Protein 1R3D (pdb70)

Radius of gyration: 17.25 Å; Cα contacts (8 Å, |Δi|>4): 491; chains: 1; bounding box: 42×42×46 Å

Foldseek 3Di:
DAFDKDKDQDQFALFAAEEEEAEDQLDFLVLLPLLCVQLNVFRHMYMTGGFALDDPVGLVSLCSLVNVPVRDQQSGEYEYEYAALGLQSVLCLLVVVNVSHNYAAYEYFNYDLADDDLVVLVVQLVVLLVLLVCLVDPQQLVSLLVVCVDQLNVLDDPVRSVVSSVVSSSGRSNSSSVSNVSGSSPDDRRLVSVVPDPHQYEYEAEQSAVVVVVVRVPSPHHYDYHYSHGRCCCNRPSNVVSVVVSVCVVSHD

Sequence (253 aa):
SLLSNQLHFAKPTARTPLVVLVHGLLGSGADWQPVLSHLARTQCAALTLDLPGHGTNPAEAVEIEQTVQAHVTSEVPVILVGYSLGGRLIHGLAQGAFSRLNLRGAIIEGGHFGLQENEEKAARWQHDQQWAQRFSQQPIEHVLSDWYQQAVFSSLNHEQRQTLIAQRSANLGSSVAHLLATSLAKQPYLLPALQALKLPIHYVCGEQDSKFQQLAESSGLSYSQVAQAGHNVHHEQPQAFAKIVQAIHSIID

Secondary structure (DSSP, 8-state):
----EEEESS--BTTB-EEEEE--TT--GGGGHHHHHHHTTSS-EEEEE--TT-SS---TTT--HHHHHTT--TTSEEEEEEETHHHHH--HHHHTTTTTSEEEEEEEES------SHHHHHHHHHHHHHHHHHHHHS-HHHHHHHHTTSGGGTT--HHHHHHHHHHHTTS-HHHHH---TT-GGGPPP-HHHHHT-SS-EEEEEETT-HHHHHHHHHH-SEEEEETT--S-HHHH-HHHHHHHHH--TTT--

CATH classification: 3.40.50.1820

Nearest PDB structures (foldseek):
  1r3d-assembly1_A  TM=1.004E+00  e=1.475E-51  Vibrio cholerae
  4mys-assembly1_A  TM=9.159E-01  e=4.206E-23  Escherichia coli K-12
  4myd-assembly3_C  TM=8.980E-01  e=7.991E-23  Escherichia coli K-12
  4geg-assembly1_B  TM=8.992E-01  e=3.436E-22  Escherichia coli K-12
  4gec-assembly2_B  TM=8.760E-01  e=3.861E-22  Escherichia coli K-12

Structure (mmCIF, N/CA/C/O backbone):
data_1R3D
#
_entry.id   1R3D
#
_cell.length_a   99.470
_cell.length_b   99.470
_cell.length_c   53.492
_cell.angle_alpha   90.00
_cell.angle_beta   90.00
_cell.angle_gamma   90.00
#
_symmetry.space_group_name_H-M   'P 42 21 2'
#
loop_
_entity.id
_entity.type
_entity.pdbx_description
1 polymer 'conserved hypothetical protein VC1974'
2 water water
#
loop_
_atom_site.group_PDB
_atom_site.id
_atom_site.type_symbol
_atom_site.label_atom_id
_atom_site.label_alt_id
_atom_site.label_comp_id
_atom_site.label_asym_id
_atom_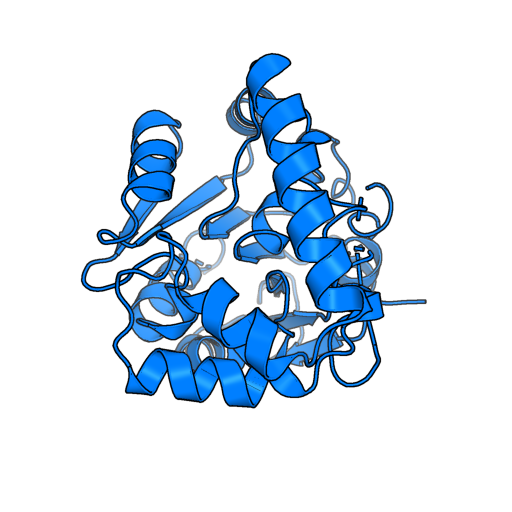site.label_entity_id
_atom_site.label_seq_id
_atom_site.pdbx_PDB_ins_code
_atom_site.Cartn_x
_atom_site.Cartn_y
_atom_site.Cartn_z
_atom_site.occupancy
_atom_site.B_iso_or_equiv
_atom_site.auth_seq_id
_atom_site.auth_comp_id
_atom_site.auth_asym_id
_atom_site.auth_atom_id
_atom_site.pdbx_PDB_model_num
ATOM 1 N N . SER A 1 1 ? -31.903 20.397 16.158 1.00 38.87 0 SER A N 1
ATOM 2 C CA . SER A 1 1 ? -30.466 20.058 16.145 1.00 38.23 0 SER A CA 1
ATOM 3 C C . SER A 1 1 ? -29.609 21.299 16.343 1.00 35.87 0 SER A C 1
ATOM 4 O O . SER A 1 1 ? -29.694 22.273 15.594 1.00 37.06 0 SER A O 1
ATOM 7 N N . LEU A 1 2 ? -28.786 21.267 17.369 1.00 32.92 1 LEU A N 1
ATOM 8 C CA . LEU A 1 2 ? -27.880 22.362 17.592 1.00 30.47 1 LEU A CA 1
ATOM 9 C C . LEU A 1 2 ? -26.499 21.765 17.454 1.00 29.47 1 LEU A C 1
ATOM 10 O O . LEU A 1 2 ? -26.336 20.554 17.595 1.00 29.86 1 LEU A O 1
ATOM 15 N N . LEU A 1 3 ? -25.501 22.605 17.228 1.00 28.01 2 LEU A N 1
ATOM 16 C CA . LEU A 1 3 ? -24.125 22.190 17.457 1.00 27.01 2 LEU A CA 1
ATOM 17 C C . LEU A 1 3 ? -23.892 21.930 18.937 1.00 27.15 2 LEU A C 1
ATOM 18 O O . LEU A 1 3 ? -24.571 22.517 19.780 1.00 27.60 2 LEU A O 1
ATOM 23 N N . SER A 1 4 ? -22.943 21.053 19.248 1.00 25.94 3 SER A N 1
ATOM 24 C CA . SER A 1 4 ? -22.496 20.828 20.621 1.00 26.11 3 SER A CA 1
ATOM 25 C C . SER A 1 4 ? -22.036 22.177 21.142 1.00 25.53 3 SER A C 1
ATOM 26 O O . SER A 1 4 ? -21.458 22.982 20.387 1.00 23.20 3 SER A O 1
ATOM 29 N N . ASN A 1 5 ? -22.338 22.451 22.402 1.00 23.39 4 ASN A N 1
ATOM 30 C CA . ASN A 1 5 ? -22.244 23.819 22.907 1.00 22.89 4 ASN A CA 1
ATOM 31 C C . ASN A 1 5 ? -22.152 23.790 24.421 1.00 23.33 4 ASN A C 1
ATOM 32 O O . ASN A 1 5 ? -22.556 22.796 25.065 1.00 23.36 4 ASN A O 1
ATOM 37 N N . GLN A 1 6 ? -21.626 24.876 24.987 1.00 21.28 5 GLN A N 1
ATOM 38 C CA . GLN A 1 6 ? -21.559 25.031 26.401 1.00 21.06 5 GLN A CA 1
ATOM 39 C C . GLN A 1 6 ? -21.603 26.536 26.694 1.00 20.60 5 GLN A C 1
ATOM 40 O O . GLN A 1 6 ? -20.916 27.315 26.014 1.00 19.06 5 GLN A O 1
ATOM 46 N N . LEU A 1 7 ? -22.460 26.913 27.638 1.00 19.74 6 LEU A N 1
ATOM 47 C CA . LEU A 1 7 ? -22.610 28.272 28.113 1.00 19.97 6 LEU A CA 1
ATOM 48 C C . LEU A 1 7 ? -21.737 28.461 29.351 1.00 20.77 6 LEU A C 1
ATOM 49 O O . LEU A 1 7 ? -21.693 27.583 30.241 1.00 21.83 6 LEU A O 1
ATOM 54 N N . HIS A 1 8 ? -20.997 29.573 29.388 1.00 19.05 7 HIS A N 1
ATOM 55 C CA . HIS A 1 8 ? -20.076 29.878 30.478 1.00 20.04 7 HIS A CA 1
ATOM 56 C C . HIS A 1 8 ? -20.408 31.178 31.190 1.00 19.77 7 HIS A C 1
ATOM 57 O O . HIS A 1 8 ? -20.952 32.122 30.596 1.00 19.20 7 HIS A O 1
ATOM 64 N N . PHE A 1 9 ? -20.073 31.197 32.480 1.00 20.71 8 PHE A N 1
ATOM 65 C CA . PHE A 1 9 ? -20.098 32.381 33.349 1.00 20.65 8 PHE A CA 1
ATOM 66 C C . PHE A 1 9 ? -21.438 32.817 33.918 1.00 21.92 8 PHE A C 1
ATOM 67 O O . PHE A 1 9 ? -21.550 32.971 35.133 1.00 21.89 8 PHE A O 1
ATOM 75 N N . ALA A 1 10 ? -22.387 33.120 33.049 1.00 21.47 9 ALA A N 1
ATOM 76 C CA . ALA A 1 10 ? -23.598 33.880 33.414 1.00 21.31 9 ALA A CA 1
ATOM 77 C C . ALA A 1 10 ? -24.691 33.748 32.392 1.00 20.30 9 ALA A C 1
ATOM 78 O O . ALA A 1 10 ? -24.467 33.380 31.233 1.00 19.83 9 ALA A O 1
ATOM 80 N N . LYS A 1 11 ? -25.889 34.095 32.837 1.00 20.80 10 LYS A N 1
ATOM 81 C CA . LYS A 1 11 ? -27.035 34.272 31.966 1.00 20.91 10 LYS A CA 1
ATOM 82 C C . LYS A 1 11 ? -26.812 35.432 31.003 1.00 21.23 10 LYS A C 1
ATOM 83 O O . LYS A 1 11 ? -26.549 36.558 31.439 1.00 21.12 10 LYS A O 1
ATOM 89 N N . PRO A 1 12 ? -26.958 35.179 29.690 1.00 20.70 11 PRO A N 1
ATOM 90 C CA . PRO A 1 12 ? -26.932 36.322 28.765 1.00 21.22 11 PRO A CA 1
ATOM 91 C C . PRO A 1 12 ? -28.152 37.188 28.924 1.00 20.93 11 PRO A C 1
ATOM 92 O O . PRO A 1 12 ? -29.265 36.667 28.979 1.00 21.48 11 PRO A O 1
ATOM 96 N N . THR A 1 13 ? -27.949 38.499 28.971 1.00 19.47 12 THR A N 1
ATOM 97 C CA . THR A 1 13 ? -29.036 39.439 29.072 1.00 20.34 12 THR A CA 1
ATOM 98 C C . THR A 1 13 ? -28.696 40.738 28.346 1.00 20.19 12 THR A C 1
ATOM 99 O O . THR A 1 13 ? -27.585 40.929 27.840 1.00 20.08 12 THR A O 1
ATOM 103 N N . ALA A 1 14 ? -29.628 41.680 28.346 1.00 21.13 13 ALA A N 1
ATOM 104 C CA . ALA A 1 14 ? -29.333 43.023 27.816 1.00 21.77 13 ALA A CA 1
ATOM 105 C C . ALA A 1 14 ? -28.117 43.667 28.516 1.00 21.82 13 ALA A C 1
ATOM 106 O O . ALA A 1 14 ? -27.421 44.478 27.925 1.00 22.39 13 ALA A O 1
ATOM 108 N N . ARG A 1 15 ? -27.867 43.306 29.774 1.00 21.68 14 ARG A N 1
ATOM 109 C CA . ARG A 1 15 ? -26.763 43.875 30.580 1.00 21.52 14 ARG A CA 1
ATOM 110 C C . ARG A 1 15 ? -25.466 43.042 30.566 1.00 21.81 14 ARG A C 1
ATOM 111 O O . ARG A 1 15 ? -24.411 43.514 30.984 1.00 22.43 14 ARG A O 1
ATOM 119 N N . THR A 1 16 ? -25.545 41.822 30.046 1.00 20.85 15 THR A N 1
ATOM 120 C CA . THR A 1 16 ? -24.460 40.836 30.082 1.00 20.96 15 THR A CA 1
ATOM 121 C C . THR A 1 16 ? -24.347 40.215 28.680 1.00 21.13 15 THR A C 1
ATOM 122 O O . THR A 1 16 ? -25.085 39.301 28.343 1.00 21.91 15 THR A O 1
ATOM 126 N N . PRO A 1 17 ? -23.463 40.765 27.836 1.00 21.45 16 PRO A N 1
ATOM 127 C CA . PRO A 1 17 ? -23.395 40.314 26.459 1.00 21.07 16 PRO A CA 1
ATOM 128 C C . PRO A 1 17 ? -22.922 38.866 26.328 1.00 20.12 16 PRO A C 1
ATOM 129 O O . PRO A 1 17 ? -22.242 38.362 27.194 1.00 20.86 16 PRO A O 1
ATOM 133 N N . LEU A 1 18 ? -23.342 38.218 25.252 1.00 19.43 17 LEU A N 1
ATOM 134 C CA . LEU A 1 18 ? -22.874 36.897 24.914 1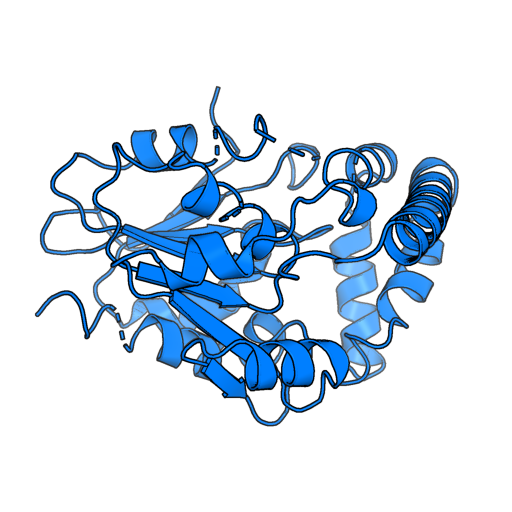.00 19.68 17 LEU A CA 1
ATOM 135 C C . LEU A 1 18 ? -21.725 36.935 23.928 1.00 19.49 17 LEU A C 1
ATOM 136 O O . LEU A 1 18 ? -21.871 37.427 22.820 1.00 19.15 17 LEU A O 1
ATOM 141 N N . VAL A 1 19 ? -20.608 36.356 24.340 1.00 19.15 18 VAL A N 1
ATOM 142 C CA . VAL A 1 19 ? -19.448 36.202 23.516 1.00 19.18 18 VAL A CA 1
ATOM 143 C C . VAL A 1 19 ? -19.523 34.789 22.941 1.00 19.18 18 VAL A C 1
ATOM 144 O O . VAL A 1 19 ? -19.396 33.820 23.665 1.00 20.48 18 VAL A O 1
ATOM 148 N N . VAL A 1 20 ? -19.665 34.690 21.640 1.00 19.11 19 VAL A N 1
ATOM 149 C CA . VAL A 1 20 ? -19.699 33.377 20.950 1.00 19.92 19 VAL A CA 1
ATOM 150 C C . VAL A 1 20 ? -18.316 33.102 20.433 1.00 19.51 19 VAL A C 1
ATOM 151 O O . VAL A 1 20 ? -17.758 33.920 19.689 1.00 20.46 19 VAL A O 1
ATOM 155 N N . LEU A 1 21 ? -17.773 31.950 20.798 1.00 19.83 20 LEU A N 1
ATOM 156 C CA . LEU A 1 21 ? -16.407 31.557 20.408 1.00 21.04 20 LEU A CA 1
ATOM 157 C C . LEU A 1 21 ? -16.452 30.341 19.513 1.00 21.06 20 LEU A C 1
ATOM 158 O O . LEU A 1 21 ? -16.901 29.289 19.951 1.00 20.17 20 LEU A O 1
ATOM 163 N N . VAL A 1 22 ? -15.887 30.489 18.306 1.00 21.22 21 VAL A N 1
ATOM 164 C CA . VAL A 1 22 ? -15.935 29.495 17.248 1.00 21.76 21 VAL A CA 1
ATOM 165 C C . VAL A 1 22 ? -14.495 29.131 16.884 1.00 21.05 21 VAL A C 1
ATOM 166 O O . VAL A 1 22 ? -13.747 29.950 16.381 1.00 20.73 21 VAL A O 1
ATOM 170 N N . HIS A 1 23 ? -14.132 27.900 17.140 1.00 20.39 22 HIS A N 1
ATOM 171 C CA . HIS A 1 23 ? -12.803 27.386 16.888 1.00 21.33 22 HIS A CA 1
ATOM 172 C C . HIS A 1 23 ? -12.543 27.130 15.381 1.00 21.03 22 HIS A C 1
ATOM 173 O O . HIS A 1 23 ? -13.400 27.374 14.522 1.00 21.38 22 HIS A O 1
ATOM 180 N N . GLY A 1 24 ? -11.345 26.656 15.090 1.00 22.00 23 GLY A N 1
ATOM 181 C CA . GLY A 1 24 ? -10.912 26.443 13.707 1.00 22.86 23 GLY A CA 1
ATOM 182 C C . GLY A 1 24 ? -10.750 24.969 13.374 1.00 23.35 23 GLY A C 1
ATOM 183 O O . GLY A 1 24 ? -10.998 24.117 14.194 1.00 21.77 23 GLY A O 1
ATOM 184 N N . LEU A 1 25 ? -10.317 24.652 12.158 1.00 23.87 24 LEU A N 1
ATOM 185 C CA . LEU A 1 25 ? -10.184 23.223 11.803 1.00 24.83 24 LEU A CA 1
ATOM 186 C C . LEU A 1 25 ? -9.305 22.456 12.773 1.00 24.13 24 LEU A C 1
ATOM 187 O O . LEU A 1 25 ? -8.243 22.919 13.181 1.00 24.54 24 LEU A O 1
ATOM 192 N N . LEU A 1 26 ? -9.782 21.270 13.144 1.00 26.18 25 LEU A N 1
ATOM 193 C CA . LEU A 1 26 ? -9.138 20.331 14.057 1.00 26.13 25 LEU A CA 1
ATOM 194 C C . LEU A 1 26 ? -9.361 20.628 15.522 1.00 25.50 25 LEU A C 1
ATOM 195 O O . LEU A 1 26 ? -9.024 19.792 16.387 1.00 26.39 25 LEU A O 1
ATOM 200 N N . GLY A 1 27 ? -9.885 21.814 15.816 1.00 25.03 26 GLY A N 1
ATOM 201 C CA . GLY A 1 27 ? -10.048 22.250 17.202 1.00 23.82 26 GLY A CA 1
ATOM 202 C C . GLY A 1 27 ? -11.400 21.820 17.748 1.00 24.28 26 GLY A C 1
ATOM 203 O O . GLY A 1 27 ? -12.111 20.979 17.171 1.00 22.28 26 GLY A O 1
ATOM 204 N N . SER A 1 28 ? -11.768 22.423 18.870 1.00 23.46 27 SER A N 1
ATOM 205 C CA . SER A 1 28 ? -13.087 22.227 19.448 1.00 23.46 27 SER A CA 1
ATOM 206 C C . SER A 1 28 ? -13.326 23.392 20.423 1.00 23.67 27 SER A C 1
ATOM 207 O O . SER A 1 28 ? -12.389 24.174 20.673 1.00 21.94 27 SER A O 1
ATOM 210 N N . GLY A 1 29 ? -14.529 23.463 21.003 1.00 24.20 28 GLY A N 1
ATOM 211 C CA . GLY A 1 29 ? -14.830 24.518 21.999 1.00 24.99 28 GLY A CA 1
ATOM 212 C C . GLY A 1 29 ? -13.858 24.516 23.189 1.00 25.29 28 GLY A C 1
ATOM 213 O O . GLY A 1 29 ? -13.624 25.549 23.843 1.00 24.98 28 GLY A O 1
ATOM 214 N N . ALA A 1 30 ? -13.270 23.359 23.483 1.00 25.12 29 ALA A N 1
ATOM 215 C CA . ALA A 1 30 ? -12.290 23.253 24.574 1.00 25.50 29 ALA A CA 1
ATOM 216 C C . ALA A 1 30 ? -11.034 24.080 24.314 1.00 25.61 29 ALA A C 1
ATOM 217 O O . ALA A 1 30 ? -10.335 24.451 25.246 1.00 26.35 29 ALA A O 1
ATOM 219 N N . ASP A 1 31 ? -10.763 24.404 23.056 1.00 25.26 30 ASP A N 1
ATOM 220 C CA . ASP A 1 31 ? -9.594 25.247 22.740 1.00 25.44 30 ASP A CA 1
ATOM 221 C C . ASP A 1 31 ? -9.638 26.617 23.420 1.00 24.68 30 ASP A C 1
ATOM 222 O O . ASP A 1 31 ? -8.606 27.272 23.590 1.00 24.59 30 ASP A O 1
ATOM 227 N N . TRP A 1 32 ? -10.841 27.072 23.777 1.00 24.43 31 TRP A N 1
ATOM 228 C CA . TRP A 1 32 ? -11.021 28.393 24.356 1.00 23.69 31 TRP A CA 1
ATOM 229 C C . TRP A 1 32 ? -10.813 28.477 25.864 1.00 24.91 31 TRP A C 1
ATOM 230 O O . TRP A 1 32 ? -10.878 29.573 26.417 1.00 23.63 31 TRP A O 1
ATOM 241 N N . GLN A 1 33 ? -10.527 27.359 26.539 1.00 25.59 32 GLN A N 1
ATOM 242 C CA . GLN A 1 33 ? -10.437 27.411 27.999 1.00 26.13 32 GLN A CA 1
ATOM 243 C C . GLN A 1 33 ? -9.441 28.411 28.581 1.00 25.15 32 GLN A C 1
ATOM 244 O O . GLN A 1 33 ? -9.762 29.075 29.566 1.00 25.95 32 GLN A O 1
ATOM 250 N N . PRO A 1 34 ? -8.228 28.499 28.025 1.00 24.57 33 PRO A N 1
ATOM 251 C CA . PRO A 1 34 ? -7.240 29.503 28.491 1.00 24.60 33 PRO A CA 1
ATOM 252 C C . PRO A 1 34 ? -7.743 30.957 28.396 1.00 23.62 33 PRO A C 1
ATOM 253 O O . PRO A 1 34 ? -7.627 31.736 29.362 1.00 24.20 33 PRO A O 1
ATOM 257 N N . VAL A 1 35 ? -8.342 31.316 27.265 1.00 22.31 34 VAL A N 1
ATOM 258 C CA . VAL A 1 35 ? -8.975 32.636 27.132 1.00 21.73 34 VAL A CA 1
ATOM 259 C C . VAL A 1 35 ? -10.118 32.831 28.131 1.00 21.37 34 VAL A C 1
ATOM 260 O O . VAL A 1 35 ? -10.245 33.882 28.771 1.00 20.66 34 VAL A O 1
ATOM 264 N N . LEU A 1 36 ? -10.964 31.814 28.277 1.00 20.74 35 LEU A N 1
ATOM 265 C CA . LEU A 1 36 ? -12.093 31.931 29.192 1.00 21.55 35 LEU A CA 1
ATOM 266 C C . LEU A 1 36 ? -11.617 32.131 30.622 1.00 22.55 35 LEU A C 1
ATOM 267 O O . LEU A 1 36 ? -12.239 32.879 31.367 1.00 22.17 35 LEU A O 1
ATOM 272 N N . SER A 1 37 ? -10.505 31.492 30.987 1.00 23.43 36 SER A N 1
ATOM 273 C CA . SER A 1 37 ? -9.918 31.698 32.312 1.00 24.65 36 SER A CA 1
ATOM 274 C C . SER A 1 37 ? -9.656 33.171 32.615 1.00 24.78 36 SER A C 1
ATOM 275 O O . SER A 1 37 ? -9.838 33.612 33.730 1.00 24.15 36 SER A O 1
ATOM 278 N N . HIS A 1 38 ? -9.168 33.900 31.614 1.00 24.01 37 HIS A N 1
ATOM 279 C CA . HIS A 1 38 ? -8.923 35.321 31.716 1.00 24.90 37 HIS A CA 1
ATOM 280 C C . HIS A 1 38 ? -10.196 36.167 31.576 1.00 25.79 37 HIS A C 1
ATOM 281 O O . HIS A 1 38 ? -10.287 37.247 32.173 1.00 26.19 37 HIS A O 1
ATOM 288 N N . LEU A 1 39 ? -11.133 35.725 30.759 1.00 26.14 38 LEU A N 1
ATOM 289 C CA . LEU A 1 39 ? -12.380 36.495 30.546 1.00 28.52 38 LEU A CA 1
ATOM 290 C C . LEU A 1 39 ? -13.339 36.431 31.702 1.00 29.32 38 LEU A C 1
ATOM 291 O O . LEU A 1 39 ? -14.258 37.251 31.778 1.00 30.42 38 LEU A O 1
ATOM 296 N N . ALA A 1 40 ? -13.153 35.443 32.579 1.00 30.16 39 ALA A N 1
ATOM 297 C CA . ALA A 1 40 ? -14.054 35.205 33.718 1.00 30.63 39 ALA A CA 1
ATOM 298 C C . ALA A 1 40 ? -14.240 36.431 34.612 1.00 31.53 39 ALA A C 1
ATOM 299 O O . ALA A 1 40 ? -15.272 36.576 35.220 1.00 30.70 39 ALA A O 1
ATOM 301 N N . ARG A 1 41 ? -13.232 37.305 34.638 1.00 31.70 40 ARG A N 1
ATOM 302 C CA . ARG A 1 41 ? -13.205 38.518 35.403 1.00 32.08 40 ARG A CA 1
ATOM 303 C C . ARG A 1 41 ? -14.123 39.626 34.817 1.00 31.77 40 ARG A C 1
ATOM 304 O O . ARG A 1 41 ? -14.451 40.585 35.515 1.00 33.86 40 ARG A O 1
ATOM 312 N N . THR A 1 42 ? -14.572 39.469 33.567 1.00 29.46 41 THR A N 1
ATOM 313 C CA . THR A 1 42 ? -15.345 40.481 32.839 1.00 28.21 41 THR A CA 1
ATOM 314 C C . THR A 1 42 ? -16.802 40.042 32.819 1.00 26.23 41 THR A C 1
ATOM 315 O O . THR A 1 42 ? -17.087 38.894 32.546 1.00 24.69 41 THR A O 1
ATOM 319 N N . GLN A 1 43 ? -17.719 40.943 33.129 1.00 24.89 42 GLN A N 1
ATOM 320 C CA . GLN A 1 43 ? -19.143 40.619 33.055 1.00 24.20 42 GLN A CA 1
ATOM 321 C C . GLN A 1 43 ? -19.529 40.339 31.595 1.00 23.52 42 GLN A C 1
ATOM 322 O O . GLN A 1 43 ? -19.652 41.241 30.797 1.00 23.68 42 GLN A O 1
ATOM 328 N N . CYS A 1 44 ? -19.728 39.069 31.303 1.00 22.07 43 CYS A N 1
ATOM 329 C CA . CYS A 1 44 ? -20.232 38.587 30.036 1.00 22.01 43 CYS A CA 1
ATOM 330 C C . CYS A 1 44 ? -20.678 37.130 30.262 1.00 21.45 43 CYS A C 1
ATOM 331 O O . CYS A 1 44 ? -20.425 36.533 31.327 1.00 21.78 43 CYS A O 1
ATOM 334 N N . ALA A 1 45 ? -21.357 36.589 29.257 1.00 21.36 44 ALA A N 1
ATOM 335 C CA . ALA A 1 45 ? -21.618 35.186 29.133 1.00 20.82 44 ALA A CA 1
ATOM 336 C C . ALA A 1 45 ? -20.798 34.789 27.908 1.00 21.14 44 ALA A C 1
ATOM 337 O O . ALA A 1 45 ? -20.448 35.634 27.067 1.00 22.11 44 ALA A O 1
ATOM 339 N N . ALA A 1 46 ? -20.358 33.552 27.867 1.00 19.85 45 ALA A N 1
ATOM 340 C CA . ALA A 1 46 ? -19.680 33.050 26.703 1.00 19.17 45 ALA A CA 1
ATOM 341 C C . ALA A 1 46 ? -20.304 31.742 26.263 1.00 19.71 45 ALA A C 1
ATOM 342 O O . ALA A 1 46 ? -20.760 30.955 27.100 1.00 20.72 45 ALA A O 1
ATOM 344 N N . LEU A 1 47 ? -20.308 31.512 24.966 1.00 18.51 46 LEU A N 1
ATOM 345 C CA . LEU A 1 47 ? -20.830 30.275 24.400 1.00 19.84 46 LEU A CA 1
ATOM 346 C C . LEU A 1 47 ? -19.738 29.667 23.543 1.00 21.26 46 LEU A C 1
ATOM 347 O O . LEU A 1 47 ? -19.280 30.302 22.576 1.00 21.45 46 LEU A O 1
ATOM 352 N N . THR A 1 48 ? -19.307 28.469 23.889 1.00 20.76 47 THR A N 1
ATOM 353 C CA . THR A 1 48 ? -18.422 27.719 23.018 1.00 21.56 47 THR A CA 1
ATOM 354 C C . THR A 1 48 ? -19.246 26.679 22.266 1.00 23.47 47 THR A C 1
ATOM 355 O O . THR A 1 48 ? -20.307 26.190 22.748 1.00 20.64 47 THR A O 1
ATOM 359 N N . LEU A 1 49 ? -18.789 26.389 21.061 1.00 24.50 48 LEU A N 1
ATOM 360 C CA . LEU A 1 49 ? -19.541 25.534 20.138 1.00 27.08 48 LEU A CA 1
ATOM 361 C C . LEU A 1 49 ? -18.547 24.622 19.471 1.00 27.26 48 LEU A C 1
ATOM 362 O O . LEU A 1 49 ? -17.378 25.000 19.338 1.00 26.53 48 LEU A O 1
ATOM 367 N N . ASP A 1 50 ? -18.988 23.444 19.028 1.00 26.75 49 ASP A N 1
ATOM 368 C CA . ASP A 1 50 ? -18.126 22.547 18.212 1.00 27.08 49 ASP A CA 1
ATOM 369 C C . ASP A 1 50 ? -18.629 22.601 16.770 1.00 27.50 49 ASP A C 1
ATOM 370 O O . ASP A 1 50 ? -19.818 22.465 16.517 1.00 26.12 49 ASP A O 1
ATOM 375 N N . LEU A 1 51 ? -17.728 22.812 15.814 1.00 26.34 50 LEU A N 1
ATOM 376 C CA . LEU A 1 51 ? -18.109 22.824 14.432 1.00 26.93 50 LEU A CA 1
ATOM 377 C C . LEU A 1 51 ? -18.482 21.398 14.013 1.00 26.49 50 LEU A C 1
ATOM 378 O O . LEU A 1 51 ? -18.040 20.446 14.629 1.00 24.93 50 LEU A O 1
ATOM 383 N N . PRO A 1 52 ? -19.266 21.265 12.949 1.00 27.47 51 PRO A N 1
ATOM 384 C CA . PRO A 1 52 ? -19.528 19.948 12.394 1.00 28.78 51 PRO A CA 1
ATOM 385 C C . PRO A 1 52 ? -18.242 19.161 12.198 1.00 29.59 51 PRO A C 1
ATOM 386 O O . PRO A 1 52 ? -17.245 19.733 11.745 1.00 30.43 51 PRO A O 1
ATOM 390 N N . GLY A 1 53 ? -18.270 17.873 12.553 1.00 30.73 52 GLY A N 1
ATOM 391 C CA . GLY A 1 53 ? -17.115 16.959 12.438 1.00 31.02 52 GLY A CA 1
ATOM 392 C C . GLY A 1 53 ? -16.043 17.092 13.509 1.00 31.45 52 GLY A C 1
ATOM 393 O O . GLY A 1 53 ? -15.010 16.393 13.457 1.00 32.63 52 GLY A O 1
ATOM 394 N N . HIS A 1 54 ? -16.291 17.963 14.498 1.00 30.25 53 HIS A N 1
ATOM 395 C CA . HIS A 1 54 ? -15.311 18.256 15.545 1.00 30.26 53 HIS A CA 1
ATOM 396 C C . HIS A 1 54 ? -15.891 18.002 16.925 1.00 32.07 53 HIS A C 1
ATOM 397 O O . HIS A 1 54 ? -17.104 17.957 17.086 1.00 31.60 53 HIS A O 1
ATOM 404 N N . GLY A 1 55 ? -15.013 17.849 17.901 1.00 35.13 54 GLY A N 1
ATOM 405 C CA . GLY A 1 55 ? -15.401 17.704 19.302 1.00 39.93 54 GLY A CA 1
ATOM 406 C C . GLY A 1 55 ? -15.496 16.243 19.709 1.00 41.60 54 GLY A C 1
ATOM 407 O O . GLY A 1 55 ? -15.132 15.371 18.955 1.00 42.04 54 GLY A O 1
ATOM 408 N N . THR A 1 56 ? -15.975 15.970 20.916 1.00 44.95 55 THR A N 1
ATOM 409 C CA . THR A 1 56 ? -16.088 14.581 21.391 1.00 47.18 55 THR A CA 1
ATOM 410 C C . THR A 1 56 ? -17.373 13.924 20.844 1.00 49.71 55 THR A C 1
ATOM 411 O O . THR A 1 56 ? -17.853 12.914 21.384 1.00 50.78 55 THR A O 1
ATOM 415 N N . ASN A 1 57 ? -17.874 14.487 19.737 1.00 51.99 56 ASN A N 1
ATOM 416 C CA . ASN A 1 57 ? -19.148 14.142 19.106 1.00 53.25 56 ASN A CA 1
ATOM 417 C C . ASN A 1 57 ? -19.087 14.018 17.562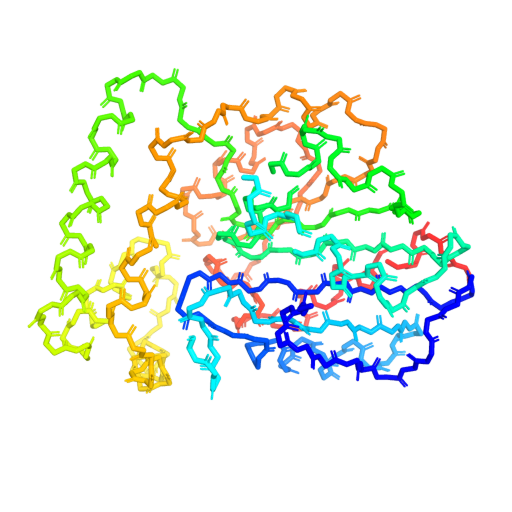 1.00 54.89 56 ASN A C 1
ATOM 418 O O . ASN A 1 57 ? -20.129 14.138 16.900 1.00 56.07 56 ASN A O 1
ATOM 423 N N . PRO A 1 58 ? -17.898 13.740 16.977 1.00 55.80 57 PRO A N 1
ATOM 424 C CA . PRO A 1 58 ? -17.589 14.065 15.580 1.00 55.60 57 PRO A CA 1
ATOM 425 C C . PRO A 1 58 ? -18.767 14.444 14.668 1.00 56.52 57 PRO A C 1
ATOM 426 O O . PRO A 1 58 ? -19.487 13.579 14.140 1.00 57.33 57 PRO A O 1
ATOM 430 N N . ALA A 1 66 ? -23.094 27.833 3.662 1.00 48.70 65 ALA A N 1
ATOM 431 C CA . ALA A 1 66 ? -24.402 28.186 4.216 1.00 47.89 65 ALA A CA 1
ATOM 432 C C . ALA A 1 66 ? -24.884 27.300 5.390 1.00 47.42 65 ALA A C 1
ATOM 433 O O . ALA A 1 66 ? -25.542 27.807 6.286 1.00 47.63 65 ALA A O 1
ATOM 435 N N . GLU A 1 67 ? -24.531 26.014 5.392 1.00 47.05 66 GLU A N 1
ATOM 436 C CA . GLU A 1 67 ? -24.982 25.041 6.416 1.00 45.34 66 GLU A CA 1
ATOM 437 C C . GLU A 1 67 ? -24.326 25.164 7.790 1.00 43.57 66 GLU A C 1
ATOM 438 O O . GLU A 1 67 ? -25.019 25.237 8.803 1.00 41.98 66 GLU A O 1
ATOM 444 N N . ALA A 1 68 ? -22.997 25.094 7.835 1.00 40.93 67 ALA A N 1
ATOM 445 C CA . ALA A 1 68 ? -22.292 25.293 9.105 1.00 39.41 67 ALA A CA 1
ATOM 446 C C . ALA A 1 68 ? -22.684 26.663 9.663 1.00 37.24 67 ALA A C 1
ATOM 447 O O . ALA A 1 68 ? -22.856 26.823 10.870 1.00 36.01 67 ALA A O 1
ATOM 449 N N . VAL A 1 69 ? -22.813 27.644 8.771 1.00 35.32 68 VAL A N 1
ATOM 450 C CA . VAL A 1 69 ? -23.181 29.007 9.149 1.00 34.99 68 VAL A CA 1
ATOM 451 C C . VAL A 1 69 ? -24.583 29.052 9.764 1.00 34.26 68 VAL A C 1
ATOM 452 O O . VAL A 1 69 ? -24.795 29.655 10.826 1.00 31.47 68 VAL A O 1
ATOM 456 N N . GLU A 1 70 ? -25.535 28.405 9.102 1.00 33.56 69 GLU A N 1
ATOM 457 C CA . GLU A 1 70 ? -26.907 28.266 9.632 1.00 34.65 69 GLU A CA 1
ATOM 458 C C . GLU A 1 70 ? -26.926 27.638 11.036 1.00 32.28 69 GLU A C 1
ATOM 459 O O . GLU A 1 70 ? -27.685 28.052 11.925 1.00 33.07 69 GLU A O 1
ATOM 473 N N . ILE A 1 72 ? -24.448 27.511 13.216 1.00 27.66 71 ILE A N 1
ATOM 474 C CA . ILE A 1 72 ? -23.899 28.473 14.192 1.00 27.39 71 ILE A CA 1
ATOM 475 C C . ILE A 1 72 ? -24.969 29.458 14.604 1.00 26.49 71 ILE A C 1
ATOM 476 O O . ILE A 1 72 ? -25.176 29.675 15.794 1.00 24.74 71 ILE A O 1
ATOM 481 N N . GLU A 1 73 ? -25.674 30.038 13.630 1.00 25.73 72 GLU A N 1
ATOM 482 C CA . GLU A 1 73 ? -26.729 31.013 13.934 1.00 26.38 72 GLU A CA 1
ATOM 483 C C . GLU A 1 73 ? -27.822 30.424 14.830 1.00 26.26 72 GLU A C 1
ATOM 484 O O . GLU A 1 73 ? -28.316 31.082 15.759 1.00 25.52 72 GLU A O 1
ATOM 490 N N . GLN A 1 74 ? -28.228 29.200 14.511 1.00 27.06 73 GLN A N 1
ATOM 491 C CA . GLN A 1 74 ? -29.294 28.520 15.256 1.00 27.22 73 GLN A CA 1
ATOM 492 C C . GLN A 1 74 ? -28.865 28.215 16.689 1.00 26.20 73 GLN A C 1
ATOM 493 O O . GLN A 1 74 ? -29.649 28.353 17.639 1.00 24.92 73 GLN A O 1
ATOM 499 N N . THR A 1 75 ? -27.623 27.764 16.834 1.00 23.69 74 THR A N 1
ATOM 500 C CA . THR A 1 75 ? -27.072 27.461 18.155 1.00 23.32 74 THR A CA 1
ATOM 501 C C . THR A 1 75 ? -26.966 28.724 19.031 1.00 23.14 74 THR A C 1
ATOM 502 O O . THR A 1 75 ? -27.281 28.691 20.237 1.00 21.75 74 THR A O 1
ATOM 506 N N . VAL A 1 76 ? -26.538 29.839 18.444 1.00 22.90 75 VAL A N 1
ATOM 507 C CA . VAL A 1 76 ? -26.493 31.135 19.191 1.00 23.10 75 VAL A CA 1
ATOM 508 C C . VAL A 1 76 ? -27.920 31.595 19.498 1.00 22.96 75 VAL A C 1
ATOM 509 O O . VAL A 1 76 ? -28.214 31.996 20.618 1.00 22.93 75 VAL A O 1
ATOM 513 N N . GLN A 1 77 ? -28.813 31.520 18.513 1.00 22.42 76 GLN A N 1
ATOM 514 C CA . GLN A 1 77 ? -30.195 31.934 18.701 1.00 24.15 76 GLN A CA 1
ATOM 515 C C . GLN A 1 77 ? -30.842 31.187 19.876 1.00 22.93 76 GLN A C 1
ATOM 516 O O . GLN A 1 77 ? -31.664 31.757 20.627 1.00 22.65 76 GLN A O 1
ATOM 522 N N . ALA A 1 78 ? -30.453 29.922 20.066 1.00 22.04 77 ALA A N 1
ATOM 523 C CA . ALA A 1 78 ? -31.023 29.101 21.142 1.00 22.06 77 ALA A CA 1
ATOM 524 C C . ALA A 1 78 ? -30.647 29.578 22.545 1.00 21.86 77 ALA A C 1
ATOM 525 O O . ALA A 1 78 ? -31.230 29.087 23.542 1.00 20.59 77 ALA A O 1
ATOM 527 N N . HIS A 1 79 ? -29.688 30.517 22.639 1.00 21.60 78 HIS A N 1
ATOM 528 C CA . HIS A 1 79 ? -29.183 30.989 23.940 1.00 22.80 78 HIS A CA 1
ATOM 529 C C . HIS A 1 79 ? -29.496 32.427 24.216 1.00 24.31 78 HIS A C 1
ATOM 530 O O . HIS A 1 79 ? -29.103 32.933 25.261 1.00 24.76 78 HIS A O 1
ATOM 537 N N . VAL A 1 80 ? -30.166 33.102 23.286 1.00 23.83 79 VAL A N 1
ATOM 538 C CA . VAL A 1 80 ? -30.439 34.511 23.448 1.00 24.30 79 VAL A CA 1
ATOM 539 C C . VAL A 1 80 ? -31.890 34.884 23.124 1.00 25.90 79 VAL A C 1
ATOM 540 O O . VAL A 1 80 ? -32.630 34.099 22.554 1.00 26.50 79 VAL A O 1
ATOM 544 N N . THR A 1 81 ? -32.245 36.118 23.481 1.00 26.76 80 THR A N 1
ATOM 545 C CA . THR A 1 81 ? -33.404 36.791 22.959 1.00 28.16 80 THR A CA 1
ATOM 546 C C . THR A 1 81 ? -32.868 37.974 22.137 1.00 28.74 80 THR A C 1
ATOM 547 O O . THR A 1 81 ? -31.662 38.275 22.147 1.00 28.16 80 THR A O 1
ATOM 551 N N . SER A 1 82 ? -33.779 38.678 21.481 1.00 28.90 81 SER A N 1
ATOM 552 C CA . SER A 1 82 ? -33.429 39.798 20.630 1.00 29.73 81 SER A CA 1
ATOM 553 C C . SER A 1 82 ? -32.824 40.979 21.419 1.00 29.25 81 SER A C 1
ATOM 554 O O . SER A 1 82 ? -32.176 41.843 20.854 1.00 29.74 81 SER A O 1
ATOM 557 N N . GLU A 1 83 ? -32.989 41.012 22.733 1.00 28.72 82 GLU A N 1
ATOM 558 C CA . GLU A 1 83 ? -32.393 42.069 23.542 1.00 29.42 82 GLU A CA 1
ATOM 559 C C . GLU A 1 83 ? -30.918 41.849 23.891 1.00 28.66 82 GLU A C 1
ATOM 560 O O . GLU A 1 83 ? -30.233 42.800 24.315 1.00 29.02 82 GLU A O 1
ATOM 566 N N . VAL A 1 84 ? -30.421 40.622 23.728 1.00 25.45 83 VAL A N 1
ATOM 567 C CA . VAL A 1 84 ? -29.075 40.299 24.224 1.00 24.27 83 VAL A CA 1
ATOM 568 C C . VAL A 1 84 ? -28.041 40.721 23.183 1.00 22.56 83 VAL A C 1
ATOM 569 O O . VAL A 1 84 ? -28.088 40.241 22.052 1.00 23.53 83 VAL A O 1
ATOM 573 N N . PRO A 1 85 ? -27.106 41.609 23.551 1.00 22.57 84 PRO A N 1
ATOM 574 C CA . PRO A 1 85 ? -26.031 41.950 22.603 1.00 22.80 84 PRO A CA 1
ATOM 575 C C . PRO A 1 85 ? -25.063 40.765 22.440 1.00 23.23 84 PRO A C 1
ATOM 576 O O . PRO A 1 85 ? -24.763 40.085 23.419 1.00 23.50 84 PRO A O 1
ATOM 580 N N . VAL A 1 86 ? -24.665 40.486 21.199 1.00 22.12 85 VAL A N 1
ATOM 581 C CA . VAL A 1 86 ? -23.855 39.362 20.851 1.00 21.37 85 VAL A CA 1
ATOM 582 C C . VAL A 1 86 ? -22.562 39.832 20.161 1.00 21.49 85 VAL A C 1
ATOM 583 O O . VAL A 1 86 ? -22.564 40.739 19.319 1.00 20.77 85 VAL A O 1
ATOM 587 N N . ILE A 1 87 ? -21.465 39.181 20.525 1.00 21.00 86 ILE A N 1
ATOM 588 C CA . ILE A 1 87 ? -20.171 39.378 19.895 1.00 21.92 86 ILE A CA 1
ATOM 589 C C . ILE A 1 87 ? -19.786 38.030 19.361 1.00 20.95 86 ILE A C 1
ATOM 590 O O . ILE A 1 87 ? -19.754 37.063 20.105 1.00 21.60 86 ILE A O 1
ATOM 595 N N . LEU A 1 88 ? -19.468 37.973 18.079 1.00 19.79 87 LEU A N 1
ATOM 596 C CA . LEU A 1 88 ? -19.011 36.735 17.439 1.00 20.60 87 LEU A CA 1
ATOM 597 C C . LEU A 1 88 ? -17.491 36.730 17.223 1.00 21.09 87 LEU A C 1
ATOM 598 O O . LEU A 1 88 ? -16.947 37.672 16.636 1.00 21.81 87 LEU A O 1
ATOM 603 N N . VAL A 1 89 ? -16.828 35.688 17.759 1.00 20.91 88 VAL A N 1
ATOM 604 C CA . VAL A 1 89 ? -15.404 35.559 17.754 1.00 20.28 88 VAL A CA 1
ATOM 605 C C . VAL A 1 89 ? -15.051 34.253 17.090 1.00 20.96 88 VAL A C 1
ATOM 606 O O . VAL A 1 89 ? -15.577 33.194 17.448 1.00 20.57 88 VAL A O 1
ATOM 610 N N . GLY A 1 90 ? -14.196 34.330 16.061 1.00 20.47 89 GLY A N 1
ATOM 611 C CA . GLY A 1 90 ? -13.885 33.152 15.278 1.00 20.77 89 GLY A CA 1
ATOM 612 C C . GLY A 1 90 ? -12.426 33.064 14.961 1.00 20.43 89 GLY A C 1
ATOM 613 O O . GLY A 1 90 ? -11.808 34.069 14.579 1.00 20.80 89 GLY A O 1
ATOM 614 N N . TYR A 1 91 ? -11.890 31.863 15.108 1.00 20.20 90 TYR A N 1
ATOM 615 C CA . TYR A 1 91 ? -10.507 31.601 14.811 1.00 20.82 90 TYR A CA 1
ATOM 616 C C . TYR A 1 91 ? -10.414 30.849 13.503 1.00 21.00 90 TYR A C 1
ATOM 617 O O . TYR A 1 91 ? -11.011 29.773 13.339 1.00 21.94 90 TYR A O 1
ATOM 626 N N . SER A 1 92 ? -9.622 31.398 12.598 1.00 22.73 91 SER A N 1
ATOM 627 C CA . SER A 1 92 ? -9.221 30.680 11.388 1.00 23.57 91 SER A CA 1
ATOM 628 C C . SER A 1 92 ? -10.498 30.265 10.610 1.00 23.07 91 SER A C 1
ATOM 629 O O . SER A 1 92 ? -11.281 31.144 10.263 1.00 23.03 91 SER A O 1
ATOM 632 N N . LEU A 1 93 ? -10.758 28.985 10.327 1.00 23.37 92 LEU A N 1
ATOM 633 C CA . LEU A 1 93 ? -12.032 28.617 9.676 1.00 24.14 92 LEU A CA 1
ATOM 634 C C . LEU A 1 93 ? -13.276 29.210 10.374 1.00 23.71 92 LEU A C 1
ATOM 635 O O . LEU A 1 93 ? -14.232 29.661 9.711 1.00 23.39 92 LEU A O 1
ATOM 640 N N . GLY A 1 94 ? -13.249 29.232 11.707 1.00 24.19 93 GLY A N 1
ATOM 641 C CA . GLY A 1 94 ? -14.338 29.778 12.495 1.00 23.36 93 GLY A CA 1
ATOM 642 C C . GLY A 1 94 ? -14.546 31.234 12.170 1.00 22.78 93 GLY A C 1
ATOM 643 O O . GLY A 1 94 ? -15.680 31.693 12.022 1.00 24.73 93 GLY A O 1
ATOM 644 N N . GLY A 1 95 ? -13.443 31.955 12.005 1.00 23.04 94 GLY A N 1
ATOM 645 C CA . GLY A 1 95 ? -13.472 33.359 11.557 1.00 22.82 94 GLY A CA 1
ATOM 646 C C . GLY A 1 95 ? -14.069 33.509 10.190 1.00 22.83 94 GLY A C 1
ATOM 647 O O . GLY A 1 95 ? -14.884 34.406 9.958 1.00 20.97 94 GLY A O 1
ATOM 648 N N . ARG A 1 96 ? -13.681 32.625 9.276 1.00 23.88 95 ARG A N 1
ATOM 649 C CA . ARG A 1 96 ? -14.177 32.702 7.896 1.00 25.79 95 ARG A CA 1
ATOM 650 C C . ARG A 1 96 ? -15.672 32.393 7.822 1.00 25.77 95 ARG A C 1
ATOM 651 O O . ARG A 1 96 ? -16.405 33.036 7.065 1.00 26.28 95 ARG A O 1
ATOM 659 N N . LEU A 1 97 ? -16.115 31.422 8.611 1.00 25.68 96 LEU A N 1
ATOM 660 C CA . LEU A 1 97 ? -17.541 31.111 8.733 1.00 25.51 96 LEU A CA 1
ATOM 661 C C . LEU A 1 97 ? -18.312 32.313 9.217 1.00 25.03 96 LEU A C 1
ATOM 662 O O . LEU A 1 97 ? -19.322 32.652 8.638 1.00 25.15 96 LEU A O 1
ATOM 667 N N . ILE A 1 98 ? -17.829 32.983 10.259 1.00 24.25 97 ILE A N 1
ATOM 668 C CA . ILE A 1 98 ? -18.472 34.214 10.732 1.00 24.13 97 ILE A CA 1
ATOM 669 C C . ILE A 1 98 ? -18.458 35.325 9.679 1.00 24.30 97 ILE A C 1
ATOM 670 O O . ILE A 1 98 ? -19.472 35.975 9.438 1.00 23.95 97 ILE A O 1
ATOM 683 N N . HIS A 1 100 ? -18.346 35.000 6.480 1.00 26.84 99 HIS A N 1
ATOM 684 C CA . HIS A 1 100 ? -19.248 34.576 5.394 1.00 27.39 99 HIS A CA 1
ATOM 685 C C . HIS A 1 100 ? -20.706 34.846 5.755 1.00 28.45 99 HIS A C 1
ATOM 686 O O . HIS A 1 100 ? -21.464 35.385 4.954 1.00 27.80 99 HIS A O 1
ATOM 693 N N . GLY A 1 101 ? -21.081 34.468 6.966 1.00 28.61 100 GLY A N 1
ATOM 694 C CA . GLY A 1 101 ? -22.393 34.778 7.509 1.00 29.53 100 GLY A CA 1
ATOM 695 C C . GLY A 1 101 ? -22.702 36.246 7.524 1.00 30.24 100 GLY A C 1
ATOM 696 O O . GLY A 1 101 ? -23.792 36.645 7.119 1.00 30.30 100 GLY A O 1
ATOM 697 N N . LEU A 1 102 ? -21.740 37.063 7.951 1.00 30.88 101 LEU A N 1
ATOM 698 C CA . LEU A 1 102 ? -21.913 38.492 7.993 1.00 32.13 101 LEU A CA 1
ATOM 699 C C . LEU A 1 102 ? -22.094 39.079 6.599 1.00 33.70 101 LEU A C 1
ATOM 700 O O . LEU A 1 102 ? -22.948 39.952 6.394 1.00 33.06 101 LEU A O 1
ATOM 705 N N . ALA A 1 103 ? -21.276 38.610 5.660 1.00 34.58 102 ALA A N 1
ATOM 706 C CA . ALA A 1 103 ? -21.406 39.039 4.262 1.00 35.77 102 ALA A CA 1
ATOM 707 C C . ALA A 1 103 ? -22.762 38.635 3.651 1.00 37.21 102 ALA A C 1
ATOM 708 O O . ALA A 1 103 ? -23.302 39.382 2.842 1.00 37.98 102 ALA A O 1
ATOM 710 N N . GLN A 1 104 ? -23.281 37.464 4.007 1.00 37.97 103 GLN A N 1
ATOM 711 C CA . GLN A 1 104 ? -24.610 37.011 3.546 1.00 39.38 103 GLN A CA 1
ATOM 712 C C . GLN A 1 104 ? -25.821 37.548 4.323 1.00 39.26 103 GLN A C 1
ATOM 713 O O . GLN A 1 104 ? -26.958 37.256 3.948 1.00 40.37 103 GLN A O 1
ATOM 719 N N . GLY A 1 105 ? -25.620 38.290 5.403 1.00 38.53 104 GLY A N 1
ATOM 720 C CA . GLY A 1 105 ? -26.751 38.719 6.244 1.00 38.17 104 GLY A CA 1
ATOM 721 C C . GLY A 1 105 ? -27.377 37.587 7.043 1.00 37.89 104 GLY A C 1
ATOM 722 O O . GLY A 1 105 ? -28.524 37.693 7.460 1.00 38.08 104 GLY A O 1
ATOM 723 N N . ALA A 1 106 ? -26.608 36.523 7.290 1.00 36.92 105 ALA A N 1
ATOM 724 C CA . ALA A 1 106 ? -27.084 35.304 7.940 1.00 36.34 105 ALA A CA 1
ATOM 725 C C . ALA A 1 106 ? -27.419 35.408 9.442 1.00 36.32 105 ALA A C 1
ATOM 726 O O . ALA A 1 106 ? -28.089 34.517 9.985 1.00 35.36 105 ALA A O 1
ATOM 728 N N . PHE A 1 107 ? -26.936 36.461 10.100 1.00 35.73 106 PHE A N 1
ATOM 729 C CA . PHE A 1 107 ? -27.114 36.638 11.566 1.00 35.27 106 PHE A CA 1
ATOM 730 C C . PHE A 1 107 ? -28.081 37.780 11.861 1.00 35.28 106 PHE A C 1
ATOM 731 O O . PHE A 1 107 ? -28.108 38.310 12.966 1.00 33.13 106 PHE A O 1
ATOM 739 N N . SER A 1 108 ? -28.922 38.113 10.885 1.00 35.76 107 SER A N 1
ATOM 740 C CA . SER A 1 108 ? -29.783 39.296 10.979 1.00 36.72 107 SER A CA 1
ATOM 741 C C . SER A 1 108 ? -30.806 39.268 12.111 1.00 36.92 107 SER A C 1
ATOM 742 O O . SER A 1 108 ? -31.333 40.310 12.464 1.00 38.51 107 SER A O 1
ATOM 745 N N . ARG A 1 109 ? -31.126 38.105 12.666 1.00 36.49 108 ARG A N 1
ATOM 746 C CA . ARG A 1 109 ? -32.107 38.052 13.746 1.00 36.77 108 ARG A CA 1
ATOM 747 C C . ARG A 1 109 ? -31.428 38.002 15.116 1.00 35.20 108 ARG A C 1
ATOM 748 O O . ARG A 1 109 ? -32.098 37.950 16.124 1.00 35.02 108 ARG A O 1
ATOM 756 N N . LEU A 1 110 ? -30.094 38.096 15.131 1.00 32.48 109 LEU A N 1
ATOM 757 C CA . LEU A 1 110 ? -29.343 38.363 16.372 1.00 31.07 109 LEU A CA 1
ATOM 758 C C . LEU A 1 110 ? -29.019 39.853 16.541 1.00 29.87 109 LEU A C 1
ATOM 759 O O . LEU A 1 110 ? -28.777 40.561 15.546 1.00 28.23 109 LEU A O 1
ATOM 764 N N . ASN A 1 111 ? -28.970 40.308 17.798 1.00 28.56 110 ASN A N 1
ATOM 765 C CA . ASN A 1 111 ? -28.561 41.678 18.156 1.00 27.92 110 ASN A CA 1
ATOM 766 C C . ASN A 1 111 ? -27.035 41.743 18.174 1.00 26.69 110 ASN A C 1
ATOM 767 O O . ASN A 1 111 ? -26.417 41.821 19.234 1.00 25.01 110 ASN A O 1
ATOM 772 N N . LEU A 1 112 ? -26.439 41.662 16.995 1.00 25.69 111 LEU A N 1
ATOM 773 C CA . LEU A 1 112 ? -24.982 41.610 16.855 1.00 27.12 111 LEU A CA 1
ATOM 774 C C . LEU A 1 112 ? -24.432 42.959 17.144 1.00 25.64 111 LEU A C 1
ATOM 775 O O . LEU A 1 112 ? -24.889 43.943 16.554 1.00 26.04 111 LEU A O 1
ATOM 780 N N . ARG A 1 113 ? -23.428 43.030 18.008 1.00 23.27 112 ARG A N 1
ATOM 781 C CA . ARG A 1 113 ? -22.833 44.288 18.329 1.00 22.98 112 ARG A CA 1
ATOM 782 C C . ARG A 1 113 ? -21.369 44.371 17.924 1.00 23.09 112 ARG A C 1
ATOM 783 O O . ARG A 1 113 ? -20.824 45.460 17.950 1.00 24.20 112 ARG A O 1
ATOM 791 N N . GLY A 1 114 ? -20.746 43.238 17.604 1.00 21.59 113 GLY A N 1
ATOM 792 C CA . GLY A 1 114 ? -19.380 43.214 17.170 1.00 22.12 113 GLY A CA 1
ATOM 793 C C . GLY A 1 114 ? -18.900 41.861 16.737 1.00 21.51 113 GLY A C 1
ATOM 794 O O . GLY A 1 114 ? -19.548 40.821 17.025 1.00 21.10 113 GLY A O 1
ATOM 795 N N . ALA A 1 115 ? -17.778 41.865 15.993 1.00 20.57 114 ALA A N 1
ATOM 796 C CA . ALA A 1 115 ? -17.143 40.615 15.565 1.00 20.55 114 ALA A CA 1
ATOM 797 C C . ALA A 1 115 ? -15.633 40.731 15.694 1.00 20.06 114 ALA A C 1
ATOM 798 O O . ALA A 1 115 ? -15.057 41.801 15.425 1.00 21.60 114 ALA A O 1
ATOM 800 N N . ILE A 1 116 ? -15.011 39.662 16.162 1.00 19.83 115 ILE A N 1
ATOM 801 C CA . ILE A 1 116 ? -13.575 39.562 16.267 1.00 19.83 115 ILE A CA 1
ATOM 802 C C . ILE A 1 116 ? -13.133 38.364 15.434 1.00 20.22 115 ILE A C 1
ATOM 803 O O . ILE A 1 116 ? -13.557 37.204 15.650 1.00 20.17 115 ILE A O 1
ATOM 808 N N . ILE A 1 117 ? -12.265 38.632 14.464 1.00 20.66 116 ILE A N 1
ATOM 809 C CA . ILE A 1 117 ? -11.820 37.591 13.563 1.00 20.12 116 ILE A CA 1
ATOM 810 C C . ILE A 1 117 ? -10.330 37.385 13.745 1.00 20.18 116 ILE A C 1
ATOM 811 O O . ILE A 1 117 ? -9.543 38.314 13.504 1.00 20.81 116 ILE A O 1
ATOM 816 N N . GLU A 1 118 ? -9.950 36.175 14.156 1.00 20.53 117 GLU A N 1
ATOM 817 C CA . GLU A 1 118 ? -8.565 35.831 14.444 1.00 20.91 117 GLU A CA 1
ATOM 818 C C . GLU A 1 118 ? -8.051 34.930 13.319 1.00 21.20 117 GLU A C 1
ATOM 819 O O . GLU A 1 118 ? -8.345 33.739 13.277 1.00 20.66 117 GLU A O 1
ATOM 825 N N . GLY A 1 119 ? -7.317 35.519 12.375 1.00 23.17 118 GLY A N 1
ATOM 826 C CA . GLY A 1 119 ? -6.658 34.727 11.350 1.00 22.66 118 GLY A CA 1
ATOM 827 C C . GLY A 1 119 ? -7.591 34.073 10.344 1.00 23.57 118 GLY A C 1
ATOM 828 O O . GLY A 1 119 ? -7.269 33.008 9.797 1.00 25.21 118 GLY A O 1
ATOM 829 N N . GLY A 1 120 ? -8.747 34.680 10.112 1.00 23.52 119 GLY A N 1
ATOM 830 C CA . GLY A 1 120 ? -9.659 34.243 9.034 1.00 24.42 119 GLY A CA 1
ATOM 831 C C . GLY A 1 120 ? -9.255 34.832 7.674 1.00 24.50 119 GLY A C 1
ATOM 832 O O . GLY A 1 120 ? -8.882 36.013 7.578 1.00 25.48 119 GLY A O 1
ATOM 833 N N . HIS A 1 121 ? -9.281 34.017 6.622 1.00 24.90 120 HIS A N 1
ATOM 834 C CA . HIS A 1 121 ? -8.878 34.517 5.289 1.00 25.18 120 HIS A CA 1
ATOM 835 C C . HIS A 1 121 ? -10.109 35.126 4.596 1.00 24.96 120 HIS A C 1
ATOM 836 O O . HIS A 1 121 ? -11.161 34.538 4.639 1.00 26.84 120 HIS A O 1
ATOM 843 N N . PHE A 1 122 ? -9.980 36.311 4.018 1.00 26.23 121 PHE A N 1
ATOM 844 C CA . PHE A 1 122 ? -11.090 37.008 3.371 1.00 27.13 121 PHE A CA 1
ATOM 845 C C . PHE A 1 122 ? -11.487 36.357 2.044 1.00 28.43 121 PHE A C 1
ATOM 846 O O . PHE A 1 122 ? -12.596 36.618 1.526 1.00 28.70 121 PHE A O 1
ATOM 854 N N . GLY A 1 123 ? -10.590 35.537 1.493 1.00 28.22 122 GLY A N 1
ATOM 855 C CA . GLY A 1 123 ? -10.844 34.805 0.267 1.00 29.47 122 GLY A CA 1
ATOM 856 C C . GLY A 1 123 ? -9.791 35.122 -0.784 1.00 30.14 122 GLY A C 1
ATOM 857 O O . GLY A 1 123 ? -9.112 36.124 -0.686 1.00 30.06 122 GLY A O 1
ATOM 858 N N . LEU A 1 124 ? -9.681 34.255 -1.784 1.00 31.09 123 LEU A N 1
ATOM 859 C CA . LEU A 1 124 ? -8.746 34.431 -2.892 1.00 32.42 123 LEU A CA 1
ATOM 860 C C . LEU A 1 124 ? -9.440 35.165 -4.037 1.00 35.28 123 LEU A C 1
ATOM 861 O O . LEU A 1 124 ? -10.630 35.055 -4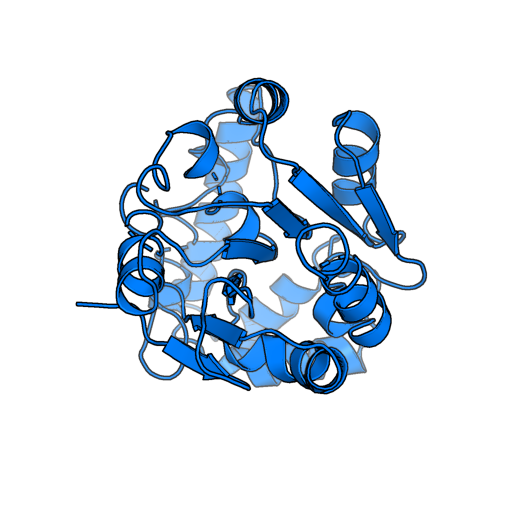.200 1.00 35.99 123 LEU A O 1
ATOM 866 N N . GLN A 1 125 ? -8.707 35.926 -4.813 1.00 38.29 124 GLN A N 1
ATOM 867 C CA . GLN A 1 125 ? -9.358 36.809 -5.778 1.00 41.79 124 GLN A CA 1
ATOM 868 C C . GLN A 1 125 ? -9.309 36.321 -7.216 1.00 43.13 124 GLN A C 1
ATOM 869 O O . GLN A 1 125 ? -10.113 36.767 -8.042 1.00 43.78 124 GLN A O 1
ATOM 875 N N . GLU A 1 126 ? -8.439 35.347 -7.479 1.00 44.69 125 GLU A N 1
ATOM 876 C CA . GLU A 1 126 ? -8.124 34.914 -8.837 1.00 45.61 125 GLU A CA 1
ATOM 877 C C . GLU A 1 126 ? -8.329 33.393 -8.985 1.00 46.01 125 GLU A C 1
ATOM 878 O O . GLU A 1 126 ? -7.921 32.614 -8.115 1.00 45.55 125 GLU A O 1
ATOM 884 N N . ASN A 1 127 ? -8.993 32.994 -10.073 1.00 46.10 126 ASN A N 1
ATOM 885 C CA . ASN A 1 127 ? -9.326 31.578 -10.336 1.00 46.00 126 ASN A CA 1
ATOM 886 C C . ASN A 1 127 ? -8.112 30.658 -10.310 1.00 45.56 126 ASN A C 1
ATOM 887 O O . ASN A 1 127 ? -8.232 29.486 -9.958 1.00 46.08 126 ASN A O 1
ATOM 892 N N . GLU A 1 128 ? -6.958 31.207 -10.676 1.00 44.79 127 GLU A N 1
ATOM 893 C CA . GLU A 1 128 ? -5.675 30.507 -10.646 1.00 44.50 127 GLU A CA 1
ATOM 894 C C . GLU A 1 128 ? -5.298 30.091 -9.218 1.00 43.60 127 GLU A C 1
ATOM 895 O O . GLU A 1 128 ? -4.815 28.981 -8.978 1.00 43.50 127 GLU A O 1
ATOM 901 N N . GLU A 1 129 ? -5.486 31.001 -8.269 1.00 42.10 128 GLU A N 1
ATOM 902 C CA . GLU A 1 129 ? -5.182 30.671 -6.873 1.00 41.11 128 GLU A CA 1
ATOM 903 C C . GLU A 1 129 ? -6.217 29.725 -6.277 1.00 38.39 128 GLU A C 1
ATOM 904 O O . GLU A 1 129 ? -5.863 28.833 -5.524 1.00 36.97 128 GLU A O 1
ATOM 910 N N . LYS A 1 130 ? -7.484 29.920 -6.628 1.00 36.62 129 LYS A N 1
ATOM 911 C CA . LYS A 1 130 ? -8.562 29.068 -6.164 1.00 36.80 129 LYS A CA 1
ATOM 912 C C . LYS A 1 130 ? -8.337 27.616 -6.592 1.00 35.31 129 LYS A C 1
ATOM 913 O O . LYS A 1 130 ? -8.486 26.689 -5.790 1.00 34.22 129 LYS A O 1
ATOM 919 N N . ALA A 1 131 ? -7.933 27.429 -7.849 1.00 34.85 130 ALA A N 1
ATOM 920 C CA . ALA A 1 131 ? -7.582 26.101 -8.369 1.00 34.76 130 ALA A CA 1
ATOM 921 C C . ALA A 1 131 ? -6.422 25.484 -7.613 1.00 33.30 130 ALA A C 1
ATOM 922 O O . ALA A 1 131 ? -6.467 24.309 -7.257 1.00 33.75 130 ALA A O 1
ATOM 924 N N . ALA A 1 132 ? -5.370 26.266 -7.379 1.00 32.21 131 ALA A N 1
ATOM 925 C CA . ALA A 1 132 ? -4.229 25.757 -6.639 1.00 31.18 131 ALA A CA 1
ATOM 926 C C . ALA A 1 132 ? -4.668 25.362 -5.234 1.00 30.26 131 ALA A C 1
ATOM 927 O O . ALA A 1 132 ? -4.249 24.335 -4.732 1.00 30.66 131 ALA A O 1
ATOM 929 N N . ARG A 1 133 ? -5.505 26.188 -4.619 1.00 29.72 132 ARG A N 1
ATOM 930 C CA . ARG A 1 133 ? -5.969 25.942 -3.243 1.00 28.99 132 ARG A CA 1
ATOM 931 C C . ARG A 1 133 ? -6.798 24.666 -3.139 1.00 28.18 132 ARG A C 1
ATOM 932 O O . ARG A 1 133 ? -6.719 23.933 -2.175 1.00 25.80 132 ARG A O 1
ATOM 940 N N . TRP A 1 134 ? -7.633 24.431 -4.142 1.00 28.73 133 TRP A N 1
ATOM 941 C CA . TRP A 1 134 ? -8.466 23.228 -4.170 1.00 29.13 133 TRP A CA 1
ATOM 942 C C . TRP A 1 134 ? -7.632 21.956 -4.221 1.00 28.87 133 TRP A C 1
ATOM 943 O O . TRP A 1 134 ? -7.936 21.007 -3.517 1.00 29.64 133 TRP A O 1
ATOM 954 N N . GLN A 1 135 ? -6.578 21.954 -5.038 1.00 29.17 134 GLN A N 1
ATOM 955 C CA . GLN A 1 135 ? -5.626 20.840 -5.102 1.00 30.08 134 GLN A CA 1
ATOM 956 C C . GLN A 1 135 ? -4.964 20.594 -3.755 1.00 28.92 134 GLN A C 1
ATOM 957 O O . GLN A 1 135 ? -4.842 19.461 -3.280 1.00 28.75 134 GLN A O 1
ATOM 963 N N . HIS A 1 136 ? -4.469 21.690 -3.187 1.00 28.09 135 HIS A N 1
ATOM 964 C CA . HIS A 1 136 ? -3.829 21.685 -1.865 1.00 27.05 135 HIS A CA 1
ATOM 965 C C . HIS A 1 136 ? -4.782 21.070 -0.821 1.00 26.41 135 HIS A C 1
ATOM 966 O O . HIS A 1 136 ? -4.394 20.182 -0.069 1.00 27.11 135 HIS A O 1
ATOM 973 N N . ASP A 1 137 ? -5.996 21.595 -0.744 1.00 27.25 136 ASP A N 1
ATOM 974 C CA . ASP A 1 137 ? -7.004 21.114 0.204 1.00 28.46 136 ASP A CA 1
ATOM 975 C C . ASP A 1 137 ? -7.389 19.644 -0.029 1.00 29.04 136 ASP A C 1
ATOM 976 O O . ASP A 1 137 ? -7.517 18.869 0.932 1.00 27.82 136 ASP A O 1
ATOM 981 N N . GLN A 1 138 ? -7.521 19.250 -1.300 1.00 29.70 137 GLN A N 1
ATOM 982 C CA . GLN A 1 138 ? -7.752 17.820 -1.642 1.00 30.95 137 GLN A CA 1
ATOM 983 C C . GLN A 1 138 ? -6.637 16.911 -1.193 1.00 30.98 137 GLN A C 1
ATOM 984 O O . GLN A 1 138 ? -6.888 15.853 -0.641 1.00 30.30 137 GLN A O 1
ATOM 990 N N . GLN A 1 139 ? -5.389 17.335 -1.413 1.00 31.35 138 GLN A N 1
ATOM 991 C CA . GLN A 1 139 ? -4.241 16.579 -0.918 1.00 31.58 138 GLN A CA 1
ATOM 992 C C . GLN A 1 139 ? -4.216 16.415 0.593 1.00 30.53 138 GLN A C 1
ATOM 993 O O . GLN A 1 139 ? -3.931 15.328 1.068 1.00 30.55 138 GLN A O 1
ATOM 999 N N . TRP A 1 140 ? -4.469 17.486 1.358 1.00 29.75 139 TRP A N 1
ATOM 1000 C CA . TRP A 1 140 ? -4.603 17.344 2.808 1.00 29.74 139 TRP A CA 1
ATOM 1001 C C . TRP A 1 140 ? -5.769 16.410 3.175 1.00 30.20 139 TRP A C 1
ATOM 1002 O O . TRP A 1 140 ? -5.635 15.547 4.033 1.00 30.28 139 TRP A O 1
ATOM 1013 N N . ALA A 1 141 ? -6.897 16.603 2.508 1.00 31.80 140 ALA A N 1
ATOM 1014 C CA . ALA A 1 141 ? -8.117 15.834 2.831 1.00 33.47 140 ALA A CA 1
ATOM 1015 C C . ALA A 1 141 ? -7.877 14.340 2.631 1.00 34.57 140 ALA A C 1
ATOM 1016 O O . ALA A 1 141 ? -8.250 13.522 3.491 1.00 36.14 140 ALA A O 1
ATOM 1018 N N . GLN A 1 142 ? -7.204 13.974 1.545 1.00 35.99 141 GLN A N 1
ATOM 1019 C CA . GLN A 1 142 ? -6.843 12.571 1.310 1.00 36.81 141 GLN A CA 1
ATOM 1020 C C . GLN A 1 142 ? -5.934 12.034 2.398 1.00 36.40 141 GLN A C 1
ATOM 1021 O O . GLN A 1 142 ? -6.054 10.871 2.839 1.00 36.73 141 GLN A O 1
ATOM 1027 N N . ARG A 1 143 ? -4.990 12.858 2.831 1.00 34.63 142 ARG A N 1
ATOM 1028 C CA . ARG A 1 143 ? -4.111 12.435 3.906 1.00 33.97 142 ARG A CA 1
ATOM 1029 C C . ARG A 1 143 ? -4.871 12.182 5.185 1.00 33.11 142 ARG A C 1
ATOM 1030 O O . ARG A 1 143 ? -4.678 11.164 5.832 1.00 32.61 142 ARG A O 1
ATOM 1038 N N . PHE A 1 144 ? -5.717 13.130 5.561 1.00 33.84 143 PHE A N 1
ATOM 1039 C CA . PHE A 1 144 ? -6.537 12.983 6.737 1.00 34.50 143 PHE A CA 1
ATOM 1040 C C . PHE A 1 144 ? -7.478 11.764 6.658 1.00 35.71 143 PHE A C 1
ATOM 1041 O O . PHE A 1 144 ? -7.718 11.131 7.673 1.00 35.78 143 PHE A O 1
ATOM 1049 N N . SER A 1 145 ? -8.009 11.492 5.469 1.00 37.48 144 SER A N 1
ATOM 1050 C CA . SER A 1 145 ? -8.836 10.291 5.170 1.00 39.17 144 SER A CA 1
ATOM 1051 C C . SER A 1 145 ? -8.167 8.936 5.457 1.00 41.05 144 SER A C 1
ATOM 1052 O O . SER A 1 145 ? -8.769 8.032 6.058 1.00 41.51 144 SER A O 1
ATOM 1055 N N . GLN A 1 146 ? -6.938 8.773 4.971 1.00 42.55 145 GLN A N 1
ATOM 1056 C CA . GLN A 1 146 ? -6.356 7.450 4.875 1.00 43.91 145 GLN A CA 1
ATOM 1057 C C . GLN A 1 146 ? -5.020 7.224 5.593 1.00 43.86 145 GLN A C 1
ATOM 1058 O O . GLN A 1 146 ? -4.627 6.080 5.784 1.00 43.83 145 GLN A O 1
ATOM 1064 N N . GLN A 1 147 ? -4.330 8.280 6.024 1.00 42.64 146 GLN A N 1
ATOM 1065 C CA . GLN A 1 147 ? -3.067 8.082 6.720 1.00 42.75 146 GLN A CA 1
ATOM 1066 C C . GLN A 1 147 ? -3.286 8.186 8.209 1.00 41.87 146 GLN A C 1
ATOM 1067 O O . GLN A 1 147 ? -4.281 8.762 8.623 1.00 43.14 146 GLN A O 1
ATOM 1073 N N . PRO A 1 148 ? -2.356 7.650 9.022 1.00 41.73 147 PRO A N 1
ATOM 1074 C CA . PRO A 1 148 ? -2.427 7.852 10.467 1.00 41.20 147 PRO A CA 1
ATOM 1075 C C . PRO A 1 148 ? -2.429 9.336 10.830 1.00 39.80 147 PRO A C 1
ATOM 1076 O O . PRO A 1 148 ? -1.552 10.084 10.405 1.00 39.07 147 PRO A O 1
ATOM 1080 N N . ILE A 1 149 ? -3.398 9.732 11.636 1.00 38.63 148 ILE A N 1
ATOM 1081 C CA . ILE A 1 149 ? -3.632 11.134 11.889 1.00 37.46 148 ILE A CA 1
ATOM 1082 C C . ILE A 1 149 ? -2.409 11.839 12.497 1.00 36.88 148 ILE A C 1
ATOM 1083 O O . ILE A 1 149 ? -2.141 12.983 12.162 1.00 35.77 148 ILE A O 1
ATOM 1088 N N . GLU A 1 150 ? -1.658 11.163 13.364 1.00 36.55 149 GLU A N 1
ATOM 1089 C CA . GLU A 1 150 ? -0.497 11.787 13.977 1.00 36.73 149 GLU A CA 1
ATOM 1090 C C . GLU A 1 150 ? 0.596 12.150 12.946 1.00 35.75 149 GLU A C 1
ATOM 1091 O O . GLU A 1 150 ? 1.229 13.198 13.055 1.00 35.44 149 GLU A O 1
ATOM 1097 N N . HIS A 1 151 ? 0.754 11.314 11.931 1.00 34.94 150 HIS A N 1
ATOM 1098 C CA . HIS A 1 151 ? 1.631 11.584 10.795 1.00 34.32 150 HIS A CA 1
ATOM 1099 C C . HIS A 1 151 ? 1.176 12.828 10.052 1.00 32.02 150 HIS A C 1
ATOM 1100 O O . HIS A 1 151 ? 2.000 13.694 9.738 1.00 31.66 150 HIS A O 1
ATOM 1107 N N . VAL A 1 152 ? -0.124 12.922 9.771 1.00 30.14 151 VAL A N 1
ATOM 1108 C CA . VAL A 1 152 ? -0.632 14.071 9.002 1.00 29.61 151 VAL A CA 1
ATOM 1109 C C . VAL A 1 152 ? -0.468 15.347 9.840 1.00 29.25 151 VAL A C 1
ATOM 1110 O O . VAL A 1 152 ? -0.059 16.401 9.329 1.00 28.00 151 VAL A O 1
ATOM 1114 N N . LEU A 1 153 ? -0.783 15.224 11.130 1.00 28.28 152 LEU A N 1
ATOM 1115 C CA . LEU A 1 153 ? -0.732 16.373 12.046 1.00 28.54 152 LEU A CA 1
ATOM 1116 C C . LEU A 1 153 ? 0.655 16.895 12.241 1.00 27.99 152 LEU A C 1
ATOM 1117 O O . LEU A 1 153 ? 0.843 18.105 12.433 1.00 27.46 152 LEU A O 1
ATOM 1122 N N . SER A 1 154 ? 1.624 15.989 12.243 1.00 28.35 153 SER A N 1
ATOM 1123 C CA . SER A 1 154 ? 2.999 16.368 12.365 1.00 29.14 153 SER A CA 1
ATOM 1124 C C . SER A 1 154 ? 3.374 17.311 11.207 1.00 28.89 153 SER A C 1
ATOM 1125 O O . SER A 1 154 ? 4.059 18.305 11.443 1.00 29.70 153 SER A O 1
ATOM 1128 N N . ASP A 1 155 ? 2.855 17.053 9.996 1.00 25.91 154 ASP A N 1
ATOM 1129 C CA . ASP A 1 155 ? 3.076 17.949 8.850 1.00 25.85 154 ASP A CA 1
ATOM 1130 C C . ASP A 1 155 ? 2.203 19.190 8.866 1.00 23.47 154 ASP A C 1
ATOM 1131 O O . ASP A 1 155 ? 2.666 20.281 8.504 1.00 23.65 154 ASP A O 1
ATOM 1136 N N . TRP A 1 156 ? 0.968 19.045 9.337 1.00 22.45 155 TRP A N 1
ATOM 1137 C CA . TRP A 1 156 ? 0.031 20.166 9.444 1.00 22.48 155 TRP A CA 1
ATOM 1138 C C . TRP A 1 156 ? 0.618 21.264 10.299 1.00 22.59 155 TRP A C 1
ATOM 1139 O O . TRP A 1 156 ? 0.576 22.456 9.935 1.00 21.29 155 TRP A O 1
ATOM 1150 N N . TYR A 1 157 ? 1.235 20.867 11.410 1.00 22.97 156 TYR A N 1
ATOM 1151 C CA . TYR A 1 157 ? 1.830 21.851 12.312 1.00 24.85 156 TYR A CA 1
ATOM 1152 C C . TYR A 1 157 ? 3.204 22.381 11.906 1.00 24.76 156 TYR A C 1
ATOM 1153 O O . TYR A 1 157 ? 3.752 23.243 12.586 1.00 23.95 156 TYR A O 1
ATOM 1162 N N . GLN A 1 158 ? 3.708 21.922 10.764 1.00 23.73 157 GLN A N 1
ATOM 1163 C CA . GLN A 1 158 ? 4.834 22.556 10.100 1.00 23.98 157 GLN A CA 1
ATOM 1164 C C . GLN A 1 158 ? 4.465 23.661 9.090 1.00 23.34 157 GLN A C 1
ATOM 1165 O O . GLN A 1 158 ? 5.362 24.263 8.453 1.00 22.33 157 GLN A O 1
ATOM 1171 N N . GLN A 1 159 ? 3.171 23.946 8.919 1.00 21.79 158 GLN A N 1
ATOM 1172 C CA . GLN A 1 159 ? 2.779 25.032 8.016 1.00 22.20 158 GLN A CA 1
ATOM 1173 C C . GLN A 1 159 ? 3.271 26.368 8.537 1.00 21.56 158 GLN A C 1
ATOM 1174 O O . GLN A 1 159 ? 3.492 26.536 9.746 1.00 19.98 158 GLN A O 1
ATOM 1180 N N . ALA A 1 160 ? 3.454 27.306 7.619 1.00 21.92 159 ALA A N 1
ATOM 1181 C CA . ALA A 1 160 ? 4.053 28.617 7.913 1.00 22.72 159 ALA A CA 1
ATOM 1182 C C . ALA A 1 160 ? 3.303 29.372 8.978 1.00 23.68 159 ALA A C 1
ATOM 1183 O O . ALA A 1 160 ? 3.934 30.041 9.807 1.00 23.58 159 ALA A O 1
ATOM 1185 N N . VAL A 1 161 ? 1.962 29.268 8.996 1.00 22.99 160 VAL A N 1
ATOM 1186 C CA . VAL A 1 161 ? 1.172 30.001 10.008 1.00 23.51 160 VAL A CA 1
ATOM 1187 C C . VAL A 1 161 ? 1.553 29.649 11.410 1.00 23.77 160 VAL A C 1
ATOM 1188 O O . VAL A 1 161 ? 1.337 30.483 12.309 1.00 26.11 160 VAL A O 1
ATOM 1192 N N . PHE A 1 162 ? 2.140 28.456 11.616 1.00 23.48 161 PHE A N 1
ATOM 1193 C CA . PHE A 1 162 ? 2.595 27.977 12.931 1.00 23.81 161 PHE A CA 1
ATOM 1194 C C . PHE A 1 162 ? 4.111 28.149 13.162 1.00 24.29 161 PHE A C 1
ATOM 1195 O O . PHE A 1 162 ? 4.650 27.549 14.064 1.00 24.27 161 PHE A O 1
ATOM 1203 N N . SER A 1 163 ? 4.765 29.005 12.378 1.00 24.79 162 SER A N 1
ATOM 1204 C CA . SER A 1 163 ? 6.205 29.219 12.511 1.00 25.82 162 SER A CA 1
ATOM 1205 C C . SER A 1 163 ? 6.605 29.657 13.922 1.00 26.55 162 SER A C 1
ATOM 1206 O O . SER A 1 163 ? 7.708 29.335 14.382 1.00 25.98 162 SER A O 1
ATOM 1209 N N . SER A 1 164 ? 5.702 30.355 14.616 1.00 26.53 163 SER A N 1
ATOM 1210 C CA . SER A 1 164 ? 5.990 30.847 15.966 1.00 27.34 163 SER A CA 1
ATOM 1211 C C . SER A 1 164 ? 6.157 29.740 17.011 1.00 28.35 163 SER A C 1
ATOM 1212 O O . SER A 1 164 ? 6.789 29.980 18.052 1.00 28.67 163 SER A O 1
ATOM 1215 N N . LEU A 1 165 ? 5.603 28.557 16.762 1.00 29.09 164 LEU A N 1
ATOM 1216 C CA . LEU A 1 165 ? 5.571 27.497 17.758 1.00 30.46 164 LEU A CA 1
ATOM 1217 C C . LEU A 1 165 ? 6.918 26.783 17.879 1.00 31.79 164 LEU A C 1
ATOM 1218 O O . LEU A 1 165 ? 7.607 26.595 16.897 1.00 31.33 164 LEU A O 1
ATOM 1223 N N . ASN A 1 166 ? 7.277 26.389 19.092 1.00 33.72 165 ASN A N 1
ATOM 1224 C CA . ASN A 1 166 ? 8.448 25.543 19.298 1.00 34.54 165 ASN A CA 1
ATOM 1225 C C . ASN A 1 166 ? 8.033 24.087 19.271 1.00 35.30 165 ASN A C 1
ATOM 1226 O O . ASN A 1 166 ? 6.867 23.785 19.179 1.00 34.99 165 ASN A O 1
ATOM 1231 N N . HIS A 1 167 ? 9.016 23.198 19.355 1.00 37.13 166 HIS A N 1
ATOM 1232 C CA . HIS A 1 167 ? 8.816 21.764 19.190 1.00 37.64 166 HIS A CA 1
ATOM 1233 C C . HIS A 1 167 ? 7.825 21.200 20.183 1.00 37.52 166 HIS A C 1
ATOM 1234 O O . HIS A 1 167 ? 6.937 20.422 19.844 1.00 37.25 166 HIS A O 1
ATOM 1241 N N . GLU A 1 168 ? 7.995 21.622 21.422 1.00 37.88 167 GLU A N 1
ATOM 1242 C CA . GLU A 1 168 ? 7.147 21.204 22.525 1.00 37.74 167 GLU A CA 1
ATOM 1243 C C . GLU A 1 168 ? 5.708 21.643 22.309 1.00 36.56 167 GLU A C 1
ATOM 1244 O O . GLU A 1 168 ? 4.784 20.890 22.572 1.00 36.39 167 GLU A O 1
ATOM 1250 N N . GLN A 1 169 ? 5.509 22.875 21.842 1.00 36.00 168 GLN A N 1
ATOM 1251 C CA . GLN A 1 169 ? 4.152 23.333 21.521 1.00 35.32 168 GLN A CA 1
ATOM 1252 C C . GLN A 1 169 ? 3.502 22.526 20.394 1.00 34.51 168 GLN A C 1
ATOM 1253 O O . GLN A 1 169 ? 2.324 22.155 20.481 1.00 33.62 168 GLN A O 1
ATOM 1259 N N . ARG A 1 170 ? 4.282 22.226 19.355 1.00 34.35 169 ARG A N 1
ATOM 1260 C CA . ARG A 1 170 ? 3.765 21.432 18.238 1.00 34.57 169 ARG A CA 1
ATOM 1261 C C . ARG A 1 170 ? 3.408 20.026 18.698 1.00 34.03 169 ARG A C 1
ATOM 1262 O O . ARG A 1 170 ? 2.379 19.480 18.316 1.00 33.15 169 ARG A O 1
ATOM 1270 N N . GLN A 1 171 ? 4.246 19.450 19.548 1.00 35.02 170 GLN A N 1
ATOM 1271 C CA . GLN A 1 171 ? 4.014 18.077 20.020 1.00 35.62 170 GLN A CA 1
ATOM 1272 C C . GLN A 1 171 ? 2.767 17.977 20.888 1.00 35.48 170 GLN A C 1
ATOM 1273 O O . GLN A 1 171 ? 2.012 17.032 20.782 1.00 36.44 170 GLN A O 1
ATOM 1279 N N . THR A 1 172 ? 2.556 18.961 21.743 1.00 35.73 171 THR A N 1
ATOM 1280 C CA . THR A 1 172 ? 1.339 19.076 22.540 1.00 35.10 171 THR A CA 1
ATOM 1281 C C . THR A 1 172 ? 0.084 19.127 21.646 1.00 34.47 171 THR A C 1
ATOM 1282 O O . THR A 1 172 ? -0.905 18.451 21.909 1.00 34.13 171 THR A O 1
ATOM 1286 N N . LEU A 1 173 ? 0.135 19.918 20.573 1.00 33.28 172 LEU A N 1
ATOM 1287 C CA . LEU A 1 173 ? -1.000 20.059 19.682 1.00 32.54 172 LEU A CA 1
ATOM 1288 C C . LEU A 1 173 ? -1.215 18.766 18.888 1.00 31.62 172 LEU A C 1
ATOM 1289 O O . LEU A 1 173 ? -2.332 18.317 18.690 1.00 30.48 172 LEU A O 1
ATOM 1294 N N . ILE A 1 174 ? -0.135 18.164 18.420 1.00 32.46 173 ILE A N 1
ATOM 1295 C CA . ILE A 1 174 ? -0.274 16.903 17.684 1.00 32.84 173 ILE A CA 1
ATOM 1296 C C . ILE A 1 174 ? -1.031 15.903 18.541 1.00 33.43 173 ILE A C 1
ATOM 1297 O O . ILE A 1 174 ? -1.976 15.260 18.071 1.00 32.70 173 ILE A O 1
ATOM 1302 N N . ALA A 1 175 ? -0.634 15.820 19.810 1.00 34.91 174 ALA A N 1
ATOM 1303 C CA . ALA A 1 175 ? -1.242 14.869 20.748 1.00 35.23 174 ALA A CA 1
ATOM 1304 C C . ALA A 1 175 ? -2.683 15.183 21.012 1.00 36.04 174 ALA A C 1
ATOM 1305 O O . ALA A 1 175 ? -3.538 14.305 20.929 1.00 36.35 174 ALA A O 1
ATOM 1307 N N . GLN A 1 176 ? -2.979 16.444 21.295 1.00 36.41 175 GLN A N 1
ATOM 1308 C CA . GLN A 1 176 ? -4.356 16.821 21.554 1.00 36.91 175 GLN A CA 1
ATOM 1309 C C . GLN A 1 176 ? -5.248 16.604 20.341 1.00 36.11 175 GLN A C 1
ATOM 1310 O O . GLN A 1 176 ? -6.368 16.130 20.471 1.00 36.21 175 GLN A O 1
ATOM 1316 N N . ARG A 1 177 ? -4.744 16.924 19.159 1.00 34.59 176 ARG A N 1
ATOM 1317 C CA . ARG A 1 177 ? -5.562 16.868 17.961 1.00 34.59 176 ARG A CA 1
ATOM 1318 C C . ARG A 1 177 ? -5.700 15.456 17.402 1.00 34.34 176 ARG A C 1
ATOM 1319 O O . ARG A 1 177 ? -6.500 15.212 16.502 1.00 33.19 176 ARG A O 1
ATOM 1327 N N . SER A 1 178 ? -4.912 14.528 17.914 1.00 35.79 177 SER A N 1
ATOM 1328 C CA . SER A 1 178 ? -4.953 13.158 17.382 1.00 36.52 177 SER A CA 1
ATOM 1329 C C . SER A 1 178 ? -6.262 12.416 17.738 1.00 37.18 177 SER A C 1
ATOM 1330 O O . SER A 1 178 ? -6.511 11.289 17.252 1.00 37.34 177 SER A O 1
ATOM 1333 N N . ALA A 1 179 ? -7.099 13.046 18.567 1.00 37.17 178 ALA A N 1
ATOM 1334 C CA . ALA A 1 179 ? -8.407 12.502 18.942 1.00 37.34 178 ALA A CA 1
ATOM 1335 C C . ALA A 1 179 ? -9.424 12.705 17.844 1.00 37.13 178 ALA A C 1
ATOM 1336 O O . ALA A 1 179 ? -10.483 12.055 17.836 1.00 36.72 178 ALA A O 1
ATOM 1338 N N . ASN A 1 180 ? -9.113 13.598 16.903 1.00 36.37 179 ASN A N 1
ATOM 1339 C CA . ASN A 1 180 ? -10.011 13.882 15.795 1.00 35.67 179 ASN A CA 1
ATOM 1340 C C . ASN A 1 180 ? -10.251 12.641 14.952 1.00 36.14 179 ASN A C 1
ATOM 1341 O O . ASN A 1 180 ? -9.374 11.786 14.825 1.00 35.63 179 ASN A O 1
ATOM 1346 N N . LEU A 1 181 ? -11.414 12.596 14.325 1.00 36.82 180 LEU A N 1
ATOM 1347 C CA . LEU A 1 181 ? -11.704 11.587 13.337 1.00 37.43 180 LEU A CA 1
ATOM 1348 C C . LEU A 1 181 ? -11.201 12.140 11.997 1.00 36.94 180 LEU A C 1
ATOM 1349 O O . LEU A 1 181 ? -11.746 13.101 11.480 1.00 36.97 180 LEU A O 1
ATOM 1354 N N . GLY A 1 182 ? -10.169 11.523 11.438 1.00 37.01 181 GLY A N 1
ATOM 1355 C CA . GLY A 1 182 ? -9.600 11.986 10.178 1.00 37.13 181 GLY A CA 1
ATOM 1356 C C . GLY A 1 182 ? -10.623 12.248 9.090 1.00 37.43 181 GLY A C 1
ATOM 1357 O O . GLY A 1 182 ? -10.614 13.297 8.465 1.00 38.05 181 GLY A O 1
ATOM 1358 N N . SER A 1 183 ? -11.524 11.301 8.846 1.00 37.18 182 SER A N 1
ATOM 1359 C CA . SER A 1 183 ? -12.495 11.460 7.749 1.00 37.14 182 SER A CA 1
ATOM 1360 C C . SER A 1 183 ? -13.421 12.651 7.934 1.00 36.51 182 SER A C 1
ATOM 1361 O O . SER A 1 183 ? -13.799 13.308 6.964 1.00 35.96 182 SER A O 1
ATOM 1364 N N . SER A 1 184 ? -13.791 12.928 9.179 1.00 36.82 183 SER A N 1
ATOM 1365 C CA . SER A 1 184 ? -14.692 14.047 9.479 1.00 37.68 183 SER A CA 1
ATOM 1366 C C . SER A 1 184 ? -13.993 15.395 9.241 1.00 37.62 183 SER A C 1
ATOM 1367 O O . SER A 1 184 ? -14.597 16.338 8.707 1.00 38.29 183 SER A O 1
ATOM 1370 N N . VAL A 1 185 ? -12.724 15.462 9.649 1.00 38.07 184 VAL A N 1
ATOM 1371 C CA . VAL A 1 185 ? -11.862 16.619 9.386 1.00 38.26 184 VAL A CA 1
ATOM 1372 C C . VAL A 1 185 ? -11.769 16.878 7.885 1.00 38.00 184 VAL A C 1
ATOM 1373 O O . VAL A 1 185 ? -11.995 17.998 7.420 1.00 38.20 184 VAL A O 1
ATOM 1377 N N . ALA A 1 186 ? -11.431 15.832 7.129 1.00 38.03 185 ALA A N 1
ATOM 1378 C CA . ALA A 1 186 ? -11.296 15.955 5.683 1.00 37.93 185 ALA A CA 1
ATOM 1379 C C . ALA A 1 186 ? -12.550 16.513 5.028 1.00 37.69 185 ALA A C 1
ATOM 1380 O O . ALA A 1 186 ? -12.466 17.407 4.204 1.00 37.41 185 ALA A O 1
ATOM 1382 N N . HIS A 1 187 ? -13.723 15.997 5.404 1.00 37.55 186 HIS A N 1
ATOM 1383 C CA . HIS A 1 187 ? -14.971 16.468 4.828 1.00 38.13 186 HIS A CA 1
ATOM 1384 C C . HIS A 1 187 ? -15.200 17.949 5.099 1.00 37.53 186 HIS A C 1
ATOM 1385 O O . HIS A 1 187 ? -15.586 18.692 4.210 1.00 37.74 186 HIS A O 1
ATOM 1400 N N . LEU A 1 189 ? -12.921 20.180 5.805 1.00 36.37 188 LEU A N 1
ATOM 1401 C CA . LEU A 1 189 ? -11.858 20.898 5.074 1.00 36.51 188 LEU A CA 1
ATOM 1402 C C . LEU A 1 189 ? -12.346 21.223 3.660 1.00 36.57 188 LEU A C 1
ATOM 1403 O O . LEU A 1 189 ? -12.375 22.383 3.249 1.00 35.83 188 LEU A O 1
ATOM 1408 N N . LEU A 1 190 ? -12.788 20.191 2.942 1.00 36.33 189 LEU A N 1
ATOM 1409 C CA . LEU A 1 190 ? -13.282 20.358 1.582 1.00 36.21 189 LEU A CA 1
ATOM 1410 C C . LEU A 1 190 ? -14.570 21.149 1.500 1.00 35.68 189 LEU A C 1
ATOM 1411 O O . LEU A 1 190 ? -14.667 22.043 0.680 1.00 35.91 189 LEU A O 1
ATOM 1416 N N . ALA A 1 191 ? -15.546 20.844 2.361 1.00 35.54 190 ALA A N 1
ATOM 1417 C CA . ALA A 1 191 ? -16.839 21.523 2.326 1.00 35.57 190 ALA A CA 1
ATOM 1418 C C . ALA A 1 191 ? -16.702 23.024 2.518 1.00 35.33 190 ALA A C 1
ATOM 1419 O O . ALA A 1 191 ? -17.504 23.794 2.012 1.00 34.51 190 ALA A O 1
ATOM 1421 N N . THR A 1 192 ? -15.689 23.439 3.276 1.00 35.78 191 THR A N 1
ATOM 1422 C CA . THR A 1 192 ? -15.489 24.853 3.540 1.00 35.56 191 THR A CA 1
ATOM 1423 C C . THR A 1 192 ? -14.136 25.334 3.010 1.00 35.32 191 THR A C 1
ATOM 1424 O O . THR A 1 192 ? -13.612 26.337 3.478 1.00 34.73 191 THR A O 1
ATOM 1428 N N . SER A 1 193 ? -13.587 24.621 2.028 1.00 34.88 192 SER A N 1
ATOM 1429 C CA . SER A 1 193 ? -12.348 25.022 1.366 1.00 34.29 192 SER A CA 1
ATOM 1430 C C . SER A 1 193 ? -12.358 26.503 0.998 1.00 34.08 192 SER A C 1
ATOM 1431 O O . SER A 1 193 ? -13.347 27.031 0.461 1.00 33.85 192 SER A O 1
ATOM 1434 N N . LEU A 1 194 ? -11.246 27.178 1.289 1.00 32.74 193 LEU A N 1
ATOM 1435 C CA . LEU A 1 194 ? -11.031 28.550 0.822 1.00 33.05 193 LEU A CA 1
ATOM 1436 C C . LEU A 1 194 ? -11.235 28.673 -0.676 1.00 32.48 193 LEU A C 1
ATOM 1437 O O . LEU A 1 194 ? -11.581 29.741 -1.153 1.00 32.36 193 LEU A O 1
ATOM 1442 N N . ALA A 1 195 ? -10.939 27.610 -1.423 1.00 33.52 194 ALA A N 1
ATOM 1443 C CA . ALA A 1 195 ? -11.040 27.641 -2.882 1.00 34.20 194 ALA A CA 1
ATOM 1444 C C . ALA A 1 195 ? -12.458 28.009 -3.324 1.00 35.07 194 ALA A C 1
ATOM 1445 O O . ALA A 1 195 ? -12.625 28.619 -4.357 1.00 36.08 194 ALA A O 1
ATOM 1447 N N . LYS A 1 196 ? -13.442 27.674 -2.500 1.00 35.63 195 LYS A N 1
ATOM 1448 C CA . LYS A 1 196 ? -14.856 27.941 -2.773 1.00 36.50 195 LYS A CA 1
ATOM 1449 C C . LYS A 1 196 ? -15.379 29.255 -2.209 1.00 36.49 195 LYS A C 1
ATOM 1450 O O . LYS A 1 196 ? -16.560 29.579 -2.397 1.00 37.55 195 LYS A O 1
ATOM 1456 N N . GLN A 1 197 ? -14.543 30.018 -1.501 1.00 35.27 196 GLN A N 1
ATOM 1457 C CA . GLN A 1 197 ? -15.034 31.205 -0.792 1.00 34.74 196 GLN A CA 1
ATOM 1458 C C . GLN A 1 197 ? -15.102 32.436 -1.682 1.00 34.11 196 GLN A C 1
ATOM 1459 O O . GLN A 1 197 ? -14.098 32.829 -2.285 1.00 33.94 196 GLN A O 1
ATOM 1465 N N . PRO A 1 198 ? -16.289 33.077 -1.755 1.00 34.51 197 PRO A N 1
ATOM 1466 C CA . PRO A 1 198 ? -16.340 34.376 -2.393 1.00 34.62 197 PRO A CA 1
ATOM 1467 C C . PRO A 1 198 ? -15.465 35.355 -1.637 1.00 34.64 197 PRO A C 1
ATOM 1468 O O . PRO A 1 198 ? -15.258 35.204 -0.432 1.00 34.98 197 PRO A O 1
ATOM 1472 N N . TYR A 1 199 ? -14.909 36.324 -2.330 1.00 33.89 198 TYR A N 1
ATOM 1473 C CA . TYR A 1 199 ? -14.083 37.308 -1.666 1.00 34.16 198 TYR A CA 1
ATOM 1474 C C . TYR A 1 199 ? -14.982 38.197 -0.780 1.00 33.86 198 TYR A C 1
ATOM 1475 O O . TYR A 1 199 ? -15.946 38.800 -1.269 1.00 33.12 198 TYR A O 1
ATOM 1484 N N . LEU A 1 200 ? -14.697 38.242 0.529 1.00 33.28 199 LEU A N 1
ATOM 1485 C CA . LEU A 1 200 ? -15.635 38.819 1.512 1.00 33.44 199 LEU A CA 1
ATOM 1486 C C . LEU A 1 200 ? -15.370 40.246 1.950 1.00 33.86 199 LEU A C 1
ATOM 1487 O O . LEU A 1 200 ? -16.262 40.877 2.537 1.00 34.36 199 LEU A O 1
ATOM 1492 N N . LEU A 1 201 ? -14.178 40.787 1.683 1.00 34.23 200 LEU A N 1
ATOM 1493 C CA . LEU A 1 201 ? -13.769 42.044 2.326 1.00 34.11 200 LEU A CA 1
ATOM 1494 C C . LEU A 1 201 ? -14.621 43.255 1.990 1.00 35.09 200 LEU A C 1
ATOM 1495 O O . LEU A 1 201 ? -14.884 44.055 2.882 1.00 33.85 200 LEU A O 1
ATOM 1500 N N . PRO A 1 202 ? -15.030 43.411 0.704 1.00 34.99 201 PRO A N 1
ATOM 1501 C CA . PRO A 1 202 ? -15.913 44.520 0.371 1.00 35.51 201 PRO A CA 1
ATOM 1502 C C . PRO A 1 202 ? -17.246 44.466 1.128 1.00 35.53 201 PRO A C 1
ATOM 1503 O O . PRO A 1 202 ? -17.661 45.482 1.679 1.00 36.25 201 PRO A O 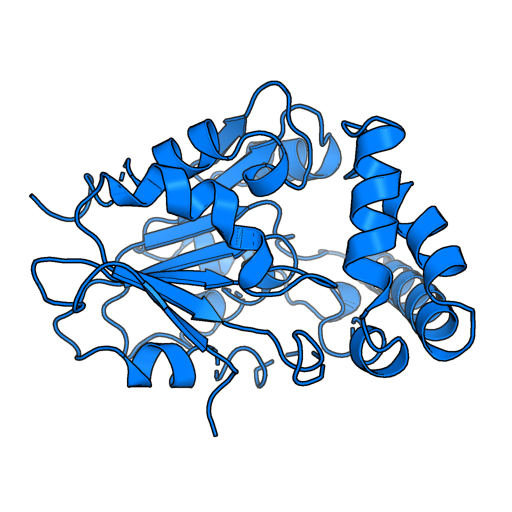1
ATOM 1507 N N . ALA A 1 203 ? -17.882 43.303 1.196 1.00 35.80 202 ALA A N 1
ATOM 1508 C CA . ALA A 1 203 ? -19.156 43.183 1.917 1.00 36.46 202 ALA A CA 1
ATOM 1509 C C . ALA A 1 203 ? -18.962 43.554 3.378 1.00 37.24 202 ALA A C 1
ATOM 1510 O O . ALA A 1 203 ? -19.787 44.269 3.941 1.00 37.94 202 ALA A O 1
ATOM 1512 N N . LEU A 1 204 ? -17.856 43.090 3.972 1.00 37.75 203 LEU A N 1
ATOM 1513 C CA . LEU A 1 204 ? -17.532 43.379 5.389 1.00 38.32 203 LEU A CA 1
ATOM 1514 C C . LEU A 1 204 ? -17.275 44.842 5.667 1.00 39.15 203 LEU A C 1
ATOM 1515 O O . LEU A 1 204 ? -17.780 45.385 6.646 1.00 39.85 203 LEU A O 1
ATOM 1520 N N . GLN A 1 205 ? -16.460 45.464 4.817 1.00 39.79 204 GLN A N 1
ATOM 1521 C CA . GLN A 1 205 ? -16.155 46.888 4.900 1.00 40.75 204 GLN A CA 1
ATOM 1522 C C . GLN A 1 205 ? -17.421 47.750 4.881 1.00 40.62 204 GLN A C 1
ATOM 1523 O O . GLN A 1 205 ? -17.414 48.868 5.379 1.00 42.00 204 GLN A O 1
ATOM 1529 N N . ALA A 1 206 ? -18.498 47.250 4.293 1.00 41.12 205 ALA A N 1
ATOM 1530 C CA . ALA A 1 206 ? -19.711 48.050 4.117 1.00 40.97 205 ALA A CA 1
ATOM 1531 C C . ALA A 1 206 ?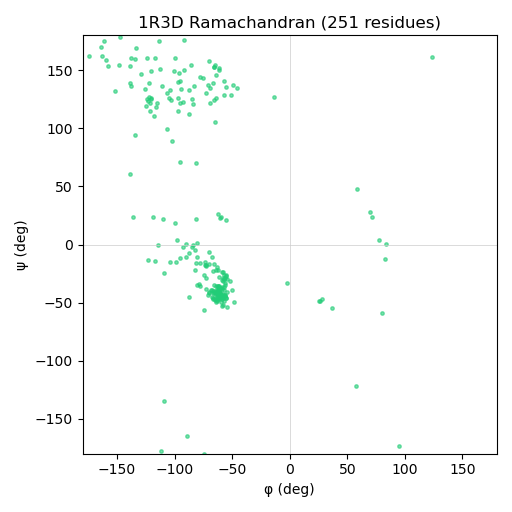 -20.663 47.925 5.301 1.00 41.23 205 ALA A C 1
ATOM 1532 O O . ALA A 1 206 ? -21.632 48.676 5.405 1.00 40.73 205 ALA A O 1
ATOM 1534 N N . LEU A 1 207 ? -20.394 46.974 6.193 1.00 40.63 206 LEU A N 1
ATOM 1535 C CA . LEU A 1 207 ? -21.269 46.742 7.341 1.00 40.08 206 LEU A CA 1
ATOM 1536 C C . LEU A 1 207 ? -21.073 47.833 8.394 1.00 39.88 206 LEU A C 1
ATOM 1537 O O . LEU A 1 207 ? -19.965 48.295 8.618 1.00 40.31 206 LEU A O 1
ATOM 1542 N N . LYS A 1 208 ? -22.145 48.244 9.060 1.00 40.32 207 LYS A N 1
ATOM 1543 C CA . LYS A 1 208 ? -22.012 49.187 10.168 1.00 40.41 207 LYS A CA 1
ATOM 1544 C C . LYS A 1 208 ? -21.431 48.484 11.400 1.00 39.23 207 LYS A C 1
ATOM 1545 O O . LYS A 1 208 ? -20.811 49.101 12.231 1.00 40.04 207 LYS A O 1
ATOM 1551 N N . LEU A 1 209 ? -21.636 47.183 11.512 1.00 38.79 208 LEU A N 1
ATOM 1552 C CA . LEU A 1 209 ? -21.038 46.391 12.599 1.00 37.23 208 LEU A CA 1
ATOM 1553 C C . LEU A 1 209 ? -19.521 46.595 12.751 1.00 36.67 208 LEU A C 1
ATOM 1554 O O . LEU A 1 209 ? -18.794 46.434 11.778 1.00 36.86 208 LEU A O 1
ATOM 1559 N N . PRO A 1 210 ? -19.028 46.891 13.966 1.00 35.22 209 PRO A N 1
ATOM 1560 C CA . PRO A 1 210 ? -17.562 46.865 14.189 1.00 35.07 209 PRO A CA 1
ATOM 1561 C C . PRO A 1 210 ? -16.953 45.484 14.069 1.00 33.03 209 PRO A C 1
ATOM 1562 O O . PRO A 1 210 ? -17.358 44.571 14.772 1.00 32.32 209 PRO A O 1
ATOM 1566 N N . ILE A 1 211 ? -15.966 45.356 13.194 1.00 31.39 210 ILE A N 1
ATOM 1567 C CA . ILE A 1 211 ? -15.284 44.112 12.943 1.00 29.81 210 ILE A CA 1
ATOM 1568 C C . ILE A 1 211 ? -13.817 44.326 13.196 1.00 29.50 210 ILE A C 1
ATOM 1569 O O . ILE A 1 211 ? -13.203 45.250 12.603 1.00 31.26 210 ILE A O 1
ATOM 1574 N N . HIS A 1 212 ? -13.258 43.522 14.097 1.00 25.89 211 HIS A N 1
ATOM 1575 C CA . HIS A 1 212 ? -11.903 43.713 14.542 1.00 24.56 211 HIS A CA 1
ATOM 1576 C C . HIS A 1 212 ? -11.092 42.466 14.221 1.00 24.18 211 HIS A C 1
ATOM 1577 O O . HIS A 1 212 ? -11.464 41.362 14.615 1.00 23.60 211 HIS A O 1
ATOM 1584 N N . TYR A 1 213 ? -9.983 42.636 13.500 1.00 22.53 212 TYR A N 1
ATOM 1585 C CA . TYR A 1 213 ? -9.148 41.538 13.117 1.00 21.42 212 TYR A CA 1
ATOM 1586 C C . TYR A 1 213 ? -7.975 41.366 14.117 1.00 21.18 212 TYR A C 1
ATOM 1587 O O . TYR A 1 213 ? -7.394 42.356 14.643 1.00 21.42 212 TYR A O 1
ATOM 1596 N N . VAL A 1 214 ? -7.648 40.122 14.414 1.00 20.40 213 VAL A N 1
ATOM 1597 C CA . VAL A 1 214 ? -6.542 39.798 15.274 1.00 20.46 213 VAL A CA 1
ATOM 1598 C C . VAL A 1 214 ? -5.550 38.903 14.556 1.00 20.50 213 VAL A C 1
ATOM 1599 O O . VAL A 1 214 ? -5.917 37.863 14.006 1.00 21.31 213 VAL A O 1
ATOM 1603 N N . CYS A 1 215 ? -4.298 39.323 14.559 1.00 20.72 214 CYS A N 1
ATOM 1604 C CA . CYS A 1 215 ? -3.236 38.563 13.942 1.00 22.79 214 CYS A CA 1
ATOM 1605 C C . CYS A 1 215 ? -2.060 38.522 14.898 1.00 23.02 214 CYS A C 1
ATOM 1606 O O . CYS A 1 215 ? -1.972 39.311 15.848 1.00 23.40 214 CYS A O 1
ATOM 1609 N N . GLY A 1 216 ? -1.187 37.549 14.685 1.00 24.43 215 GLY A N 1
ATOM 1610 C CA . GLY A 1 216 ? 0.035 37.417 15.432 1.00 25.43 215 GLY A CA 1
ATOM 1611 C C . GLY A 1 216 ? 1.127 38.039 14.608 1.00 27.15 215 GLY A C 1
ATOM 1612 O O . GLY A 1 216 ? 1.193 37.827 13.393 1.00 27.44 215 GLY A O 1
ATOM 1613 N N . GLU A 1 217 ? 2.030 38.760 15.260 1.00 28.11 216 GLU A N 1
ATOM 1614 C CA . GLU A 1 217 ? 3.097 39.425 14.522 1.00 29.95 216 GLU A CA 1
ATOM 1615 C C . GLU A 1 217 ? 4.016 38.428 13.765 1.00 28.56 216 GLU A C 1
ATOM 1616 O O . GLU A 1 217 ? 4.566 38.784 12.729 1.00 28.17 216 GLU A O 1
ATOM 1622 N N . GLN A 1 218 ? 4.154 37.202 14.259 1.00 27.08 217 GLN A N 1
ATOM 1623 C CA . GLN A 1 218 ? 5.016 36.163 13.622 1.00 28.98 217 GLN A CA 1
ATOM 1624 C C . GLN A 1 218 ? 4.360 35.368 12.490 1.00 27.86 217 GLN A C 1
ATOM 1625 O O . GLN A 1 218 ? 4.990 34.497 11.887 1.00 27.81 217 GLN A O 1
ATOM 1631 N N . ASP A 1 219 ? 3.108 35.673 12.191 1.00 25.93 218 ASP A N 1
ATOM 1632 C CA . ASP A 1 219 ? 2.370 35.021 11.149 1.00 25.46 218 ASP A CA 1
ATOM 1633 C C . ASP A 1 219 ? 2.382 36.010 9.947 1.00 25.07 218 ASP A C 1
ATOM 1634 O O . ASP A 1 219 ? 1.512 36.870 9.831 1.00 24.51 218 ASP A O 1
ATOM 1639 N N . SER A 1 220 ? 3.397 35.915 9.089 1.00 24.47 219 SER A N 1
ATOM 1640 C CA . SER A 1 220 ? 3.611 36.931 8.059 1.00 24.19 219 SER A CA 1
ATOM 1641 C C . SER A 1 220 ? 2.408 37.017 7.127 1.00 22.26 219 SER A C 1
ATOM 1642 O O . SER A 1 220 ? 2.011 38.087 6.752 1.00 23.51 219 SER A O 1
ATOM 1645 N N . LYS A 1 221 ? 1.847 35.874 6.735 1.00 22.54 220 LYS A N 1
ATOM 1646 C CA . LYS A 1 221 ? 0.735 35.817 5.816 1.00 22.37 220 LYS A CA 1
ATOM 1647 C C . LYS A 1 221 ? -0.508 36.576 6.316 1.00 21.20 220 LYS A C 1
ATOM 1648 O O . LYS A 1 221 ? -1.048 37.427 5.604 1.00 20.20 220 LYS A O 1
ATOM 1654 N N . PHE A 1 222 ? -0.964 36.267 7.533 1.00 20.93 221 PHE A N 1
ATOM 1655 C CA . PHE A 1 222 ? -2.186 36.894 8.062 1.00 21.41 221 PHE A CA 1
ATOM 1656 C C . PHE A 1 222 ? -1.948 38.280 8.661 1.00 21.03 221 PHE A C 1
ATOM 1657 O O . PHE A 1 222 ? -2.840 39.123 8.669 1.00 22.13 221 PHE A O 1
ATOM 1665 N N . GLN A 1 223 ? -0.724 38.585 9.049 1.00 23.33 222 GLN A N 1
ATOM 1666 C CA . GLN A 1 223 ? -0.382 39.979 9.376 1.00 23.52 222 GLN A CA 1
ATOM 1667 C C . GLN A 1 223 ? -0.514 40.888 8.143 1.00 24.12 222 GLN A C 1
ATOM 1668 O O . GLN A 1 223 ? -1.002 42.003 8.232 1.00 22.42 222 GLN A O 1
ATOM 1674 N N . GLN A 1 224 ? -0.059 40.408 6.987 1.00 25.90 223 GLN A N 1
ATOM 1675 C CA . GLN A 1 224 ? -0.160 41.191 5.745 1.00 25.94 223 GLN A CA 1
ATOM 1676 C C . GLN A 1 224 ? -1.613 41.330 5.315 1.00 26.66 223 GLN A C 1
ATOM 1677 O O . GLN A 1 224 ? -2.046 42.395 4.884 1.00 26.35 223 GLN A O 1
ATOM 1683 N N . LEU A 1 225 ? -2.385 40.265 5.472 1.00 26.52 224 LEU A N 1
ATOM 1684 C CA . LEU A 1 225 ? -3.816 40.367 5.249 1.00 27.06 224 LEU A CA 1
ATOM 1685 C C . LEU A 1 225 ? -4.465 41.400 6.190 1.00 26.94 224 LEU A C 1
ATOM 1686 O O . LEU A 1 225 ? -5.295 42.203 5.766 1.00 26.78 224 LEU A O 1
ATOM 1691 N N . ALA A 1 226 ? -4.098 41.378 7.470 1.00 26.39 225 ALA A N 1
ATOM 1692 C CA . ALA A 1 226 ? -4.695 42.283 8.434 1.00 26.64 225 ALA A CA 1
ATOM 1693 C C . ALA A 1 226 ? -4.339 43.702 8.068 1.00 27.32 225 ALA A C 1
ATOM 1694 O O . ALA A 1 226 ? -5.208 44.556 7.980 1.00 28.40 225 ALA A O 1
ATOM 1696 N N . GLU A 1 227 ? -3.043 43.924 7.833 1.00 28.93 226 GLU A N 1
ATOM 1697 C CA . GLU A 1 227 ? -2.502 45.254 7.588 1.00 31.31 226 GLU A CA 1
ATOM 1698 C C . GLU A 1 227 ? -3.116 45.865 6.316 1.00 30.85 226 GLU A C 1
ATOM 1699 O O . GLU A 1 227 ? -3.435 47.040 6.301 1.00 30.30 226 GLU A O 1
ATOM 1705 N N . SER A 1 228 ? -3.317 45.055 5.281 1.00 31.16 227 SER A N 1
ATOM 1706 C CA . SER A 1 228 ? -3.850 45.552 3.982 1.00 31.74 227 SER A CA 1
ATOM 1707 C C . SER A 1 228 ? -5.384 45.575 3.903 1.00 32.51 227 SER A C 1
ATOM 1708 O O . SER A 1 228 ? -5.962 46.096 2.941 1.00 33.32 227 SER A O 1
ATOM 1711 N N . SER A 1 229 ? -6.063 45.030 4.910 1.00 32.28 228 SER A N 1
ATOM 1712 C CA . SER A 1 229 ? -7.524 44.926 4.869 1.00 31.62 228 SER A CA 1
ATOM 1713 C C . SER A 1 229 ? -8.272 46.248 5.051 1.00 31.31 228 SER A C 1
ATOM 1714 O O . SER A 1 229 ? -9.402 46.362 4.631 1.00 32.85 228 SER A O 1
ATOM 1717 N N . GLY A 1 230 ? -7.699 47.208 5.771 1.00 31.50 229 GLY A N 1
ATOM 1718 C CA . GLY A 1 230 ? -8.383 48.480 6.065 1.00 31.07 229 GLY A CA 1
ATOM 1719 C C . GLY A 1 230 ? -9.310 48.361 7.264 1.00 30.14 229 GLY A C 1
ATOM 1720 O O . GLY A 1 230 ? -10.031 49.276 7.584 1.00 30.43 229 GLY A O 1
ATOM 1721 N N . LEU A 1 231 ? -9.355 47.178 7.851 1.00 29.38 230 LEU A N 1
ATOM 1722 C CA . LEU A 1 231 ? -10.151 46.919 9.042 1.00 29.15 230 LEU A CA 1
ATOM 1723 C C . LEU A 1 231 ? -9.333 47.294 10.253 1.00 28.61 230 LEU A C 1
ATOM 1724 O O . LEU A 1 231 ? -8.098 47.244 10.219 1.00 28.79 230 LEU A O 1
ATOM 1729 N N . SER A 1 232 ? -10.013 47.618 11.341 1.00 28.26 231 SER A N 1
ATOM 1730 C CA . SER A 1 232 ? -9.296 47.786 12.584 1.00 28.29 231 SER A CA 1
ATOM 1731 C C . SER A 1 232 ? -8.722 46.436 13.032 1.00 26.82 231 SER A C 1
ATOM 1732 O O . SER A 1 232 ? -9.347 45.399 12.852 1.00 25.20 231 SER A O 1
ATOM 1735 N N . TYR A 1 233 ? -7.488 46.448 13.527 1.00 26.47 232 TYR A N 1
ATOM 1736 C CA . TYR A 1 233 ? -6.804 45.199 13.867 1.00 26.37 232 TYR A CA 1
ATOM 1737 C C . TYR A 1 233 ? -5.849 45.327 15.015 1.00 26.17 232 TYR A C 1
ATOM 1738 O O . TYR A 1 233 ? -5.389 46.424 15.295 1.00 25.18 232 TYR A O 1
ATOM 1747 N N . SER A 1 234 ? -5.613 44.193 15.696 1.00 24.74 233 SER A N 1
ATOM 1748 C CA . SER A 1 234 ? -4.577 44.048 16.715 1.00 25.72 233 SER A CA 1
ATOM 1749 C C . SER A 1 234 ? -3.545 43.133 16.149 1.00 25.68 233 SER A C 1
ATOM 1750 O O . SER A 1 234 ? -3.878 42.093 15.522 1.00 25.92 233 SER A O 1
ATOM 1753 N N . GLN A 1 235 ? -2.295 43.500 16.355 1.00 24.81 234 GLN A N 1
ATOM 1754 C CA . GLN A 1 235 ? -1.184 42.671 15.951 1.00 25.96 234 GLN A CA 1
ATOM 1755 C C . GLN A 1 235 ? -0.439 42.302 17.219 1.00 25.20 234 GLN A C 1
ATOM 1756 O O . GLN A 1 235 ? 0.155 43.162 17.873 1.00 25.21 234 GLN A O 1
ATOM 1762 N N . VAL A 1 236 ? -0.521 41.044 17.591 1.00 23.88 235 VAL A N 1
ATOM 1763 C CA . VAL A 1 236 ? -0.061 40.597 18.894 1.00 24.68 235 VAL A CA 1
ATOM 1764 C C . VAL A 1 236 ? 1.370 40.121 18.855 1.00 25.26 235 VAL A C 1
ATOM 1765 O O . VAL A 1 236 ? 1.719 39.208 18.089 1.00 24.16 235 VAL A O 1
ATOM 1769 N N . ALA A 1 237 ? 2.200 40.757 19.688 1.00 26.20 236 ALA A N 1
ATOM 1770 C CA . ALA A 1 237 ? 3.605 40.402 19.791 1.00 27.49 236 ALA A CA 1
ATOM 1771 C C . ALA A 1 237 ? 3.728 39.005 20.314 1.00 28.34 236 ALA A C 1
ATOM 1772 O O . ALA A 1 237 ? 2.882 38.558 21.093 1.00 29.96 236 ALA A O 1
ATOM 1774 N N . GLN A 1 238 ? 4.739 38.287 19.857 1.00 29.43 237 GLN A N 1
ATOM 1775 C CA . GLN A 1 238 ? 5.034 36.941 20.392 1.00 29.97 237 GLN A CA 1
ATOM 1776 C C . GLN A 1 238 ? 3.869 35.956 20.252 1.00 29.54 237 GLN A C 1
ATOM 1777 O O . GLN A 1 238 ? 3.481 35.190 21.186 1.00 29.24 237 GLN A O 1
ATOM 1783 N N . ALA A 1 239 ? 3.347 35.960 19.031 1.00 26.91 238 ALA A N 1
ATOM 1784 C CA . ALA A 1 239 ? 2.329 35.048 18.644 1.00 25.39 238 ALA A CA 1
ATOM 1785 C C . ALA A 1 239 ? 2.339 34.938 17.126 1.00 23.83 238 ALA A C 1
ATOM 1786 O O . ALA A 1 239 ? 2.721 35.873 16.401 1.00 22.08 238 ALA A O 1
ATOM 1788 N N . GLY A 1 240 ? 1.879 33.785 16.677 1.00 23.29 239 GLY A N 1
ATOM 1789 C CA . GLY A 1 240 ? 1.637 33.540 15.285 1.00 23.54 239 GLY A CA 1
ATOM 1790 C C . GLY A 1 240 ? 0.144 33.476 15.032 1.00 23.21 239 GLY A C 1
ATOM 1791 O O . GLY A 1 240 ? -0.601 34.304 15.522 1.00 23.38 239 GLY A O 1
ATOM 1792 N N . HIS A 1 241 ? -0.272 32.477 14.268 1.00 22.53 240 HIS A N 1
ATOM 1793 C CA . HIS A 1 241 ? -1.659 32.344 13.840 1.00 22.61 240 HIS A CA 1
ATOM 1794 C C . HIS A 1 241 ? -2.650 32.155 14.998 1.00 22.89 240 HIS A C 1
ATOM 1795 O O . HIS A 1 241 ? -3.673 32.819 15.047 1.00 23.57 240 HIS A O 1
ATOM 1802 N N . ASN A 1 242 ? -2.299 31.274 15.920 1.00 23.61 241 ASN A N 1
ATOM 1803 C CA . ASN A 1 242 ? -3.175 30.865 16.984 1.00 25.68 241 ASN A CA 1
ATOM 1804 C C . ASN A 1 242 ? -2.894 31.71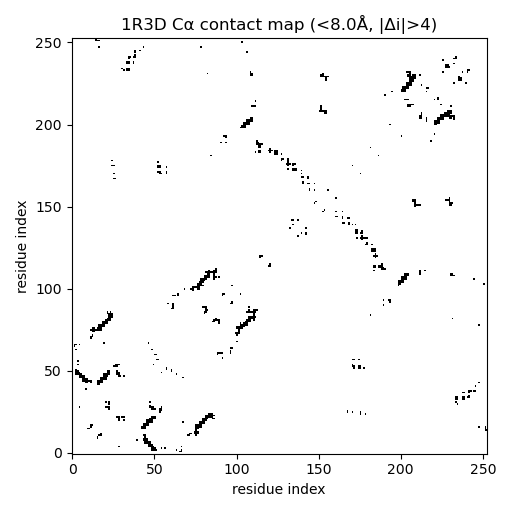7 18.252 1.00 24.85 241 ASN A C 1
ATOM 1805 O O . ASN A 1 242 ? -2.360 31.231 19.249 1.00 25.13 241 ASN A O 1
ATOM 1810 N N . VAL A 1 243 ? -3.277 32.988 18.180 1.00 24.45 242 VAL A N 1
ATOM 1811 C CA . VAL A 1 243 ? -3.068 33.941 19.302 1.00 25.04 242 VAL A CA 1
ATOM 1812 C C . VAL A 1 243 ? -3.746 33.469 20.604 1.00 24.78 242 VAL A C 1
ATOM 1813 O O . VAL A 1 243 ? -3.155 33.568 21.706 1.00 24.38 242 VAL A O 1
ATOM 1817 N N . HIS A 1 244 ? -4.974 32.961 20.495 1.00 23.77 243 HIS A N 1
ATOM 1818 C CA . HIS A 1 244 ? -5.727 32.503 21.697 1.00 26.31 243 HIS A CA 1
ATOM 1819 C C . HIS A 1 244 ? -5.030 31.341 22.439 1.00 27.64 243 HIS A C 1
ATOM 1820 O O . HIS A 1 244 ? -5.292 31.109 23.650 1.00 28.75 243 HIS A O 1
ATOM 1827 N N . HIS A 1 245 ? -4.159 30.617 21.739 1.00 27.36 244 HIS A N 1
ATOM 1828 C CA . HIS A 1 245 ? -3.341 29.556 22.382 1.00 28.37 244 HIS A CA 1
ATOM 1829 C C . HIS A 1 245 ? -2.054 30.131 22.954 1.00 26.85 244 HIS A C 1
ATOM 1830 O O . HIS A 1 245 ? -1.671 29.803 24.064 1.00 27.29 244 HIS A O 1
ATOM 1837 N N . GLU A 1 246 ? -1.392 30.974 22.185 1.00 24.44 245 GLU A N 1
ATOM 1838 C CA . GLU A 1 246 ? -0.069 31.456 22.516 1.00 25.62 245 GLU A CA 1
ATOM 1839 C C . GLU A 1 246 ? -0.100 32.588 23.524 1.00 24.65 245 GLU A C 1
ATOM 1840 O O . GLU A 1 246 ? 0.772 32.659 24.393 1.00 26.48 245 GLU A O 1
ATOM 1846 N N . GLN A 1 247 ? -1.116 33.432 23.436 1.00 23.60 246 GLN A N 1
ATOM 1847 C CA . GLN A 1 247 ? -1.231 34.629 24.266 1.00 24.12 246 GLN A CA 1
ATOM 1848 C C . GLN A 1 247 ? -2.668 34.804 24.732 1.00 22.45 246 GLN A C 1
ATOM 1849 O O . GLN A 1 247 ? -3.286 35.794 24.421 1.00 22.79 246 GLN A O 1
ATOM 1855 N N . PRO A 1 248 ? -3.201 33.827 25.469 1.00 21.99 247 PRO A N 1
ATOM 1856 C CA . PRO A 1 248 ? -4.591 33.927 25.863 1.00 22.95 247 PRO A CA 1
ATOM 1857 C C . PRO A 1 248 ? -4.920 35.178 26.658 1.00 22.71 247 PRO A C 1
ATOM 1858 O O . PRO A 1 248 ? -6.000 35.664 26.531 1.00 21.78 247 PRO A O 1
ATOM 1862 N N . GLN A 1 249 ? -3.991 35.710 27.445 1.00 24.38 248 GLN A N 1
ATOM 1863 C CA . GLN A 1 249 ? -4.297 36.906 28.259 1.00 24.63 248 GLN A CA 1
ATOM 1864 C C . GLN A 1 249 ? -4.439 38.132 27.354 1.00 23.62 248 GLN A C 1
ATOM 1865 O O . GLN A 1 249 ? -5.400 38.905 27.482 1.00 21.81 248 GLN A O 1
ATOM 1871 N N . ALA A 1 250 ? -3.543 38.271 26.396 1.00 22.63 249 ALA A N 1
ATOM 1872 C CA . ALA A 1 250 ? -3.659 39.360 25.436 1.00 22.87 249 ALA A CA 1
ATOM 1873 C C . ALA A 1 250 ? -4.937 39.265 24.599 1.00 22.34 249 ALA A C 1
ATOM 1874 O O . ALA A 1 250 ? -5.567 40.297 24.279 1.00 21.68 249 ALA A O 1
ATOM 1876 N N . PHE A 1 251 ? -5.294 38.042 24.181 1.00 21.81 250 PHE A N 1
ATOM 1877 C CA . PHE A 1 251 ? -6.508 37.819 23.395 1.00 21.79 250 PHE A CA 1
ATOM 1878 C C . PHE A 1 251 ? -7.763 38.190 24.200 1.00 21.28 250 PHE A C 1
ATOM 1879 O O . PHE A 1 251 ? -8.667 38.864 23.682 1.00 19.11 250 PHE A O 1
ATOM 1887 N N . ALA A 1 252 ? -7.806 37.746 25.456 1.00 21.34 251 ALA A N 1
ATOM 1888 C CA . ALA A 1 252 ? -8.923 38.051 26.354 1.00 21.78 251 ALA A CA 1
ATOM 1889 C C . ALA A 1 252 ? -9.061 39.555 26.602 1.00 22.58 251 ALA A C 1
ATOM 1890 O O . ALA A 1 252 ? -10.172 40.062 26.707 1.00 21.95 251 ALA A O 1
ATOM 1892 N N . LYS A 1 253 ? -7.930 40.261 26.668 1.00 23.94 252 LYS A N 1
ATOM 1893 C CA . LYS A 1 253 ? -7.950 41.726 26.752 1.00 24.62 252 LYS A CA 1
ATOM 1894 C C . LYS A 1 253 ? -8.615 42.400 25.544 1.00 23.03 252 LYS A C 1
ATOM 1895 O O . LYS A 1 253 ? -9.342 43.380 25.683 1.00 21.50 252 LYS A O 1
ATOM 1901 N N . ILE A 1 254 ? -8.395 41.836 24.353 1.00 21.42 253 ILE A N 1
ATOM 1902 C CA . ILE A 1 254 ? -9.040 42.327 23.160 1.00 21.99 253 ILE A CA 1
ATOM 1903 C C . ILE A 1 254 ? -10.530 42.095 23.193 1.00 20.41 253 ILE A C 1
ATOM 1904 O O . ILE A 1 254 ? -11.307 42.963 22.890 1.00 19.83 253 ILE A O 1
ATOM 1909 N N . VAL A 1 255 ? -10.951 40.889 23.561 1.00 20.91 254 VAL A N 1
ATOM 1910 C CA . VAL A 1 255 ? -12.375 40.616 23.725 1.00 20.69 254 VAL A CA 1
ATOM 1911 C C . VAL A 1 255 ? -12.985 41.548 24.783 1.00 20.11 254 VAL A C 1
ATOM 1912 O O . VAL A 1 255 ? -14.032 42.110 24.559 1.00 19.85 254 VAL A O 1
ATOM 1916 N N . GLN A 1 256 ? -12.308 41.716 25.923 1.00 21.47 255 GLN A N 1
ATOM 1917 C CA . GLN A 1 256 ? -12.784 42.616 26.986 1.00 20.93 255 GLN A CA 1
ATOM 1918 C C . GLN A 1 256 ? -13.005 44.034 26.472 1.00 20.98 255 GLN A C 1
ATOM 1919 O O . GLN A 1 256 ? -14.008 44.683 26.777 1.00 21.95 255 GLN A O 1
ATOM 1925 N N . ALA A 1 257 ? -12.076 44.521 25.679 1.00 22.62 256 ALA A N 1
ATOM 1926 C CA . ALA A 1 257 ? -12.173 45.871 25.150 1.00 23.52 256 ALA A CA 1
ATOM 1927 C C . ALA A 1 257 ? -13.429 46.033 24.325 1.00 24.03 256 ALA A C 1
ATOM 1928 O O . ALA A 1 257 ? -14.113 47.055 24.441 1.00 24.13 256 ALA A O 1
ATOM 1938 N N . ILE A 1 259 ? -16.224 44.151 24.652 1.00 22.01 258 ILE A N 1
ATOM 1939 C CA . ILE A 1 259 ? -17.330 44.114 25.636 1.00 22.63 258 ILE A CA 1
ATOM 1940 C C . ILE A 1 259 ? -17.481 45.526 26.307 1.00 23.21 258 ILE A C 1
ATOM 1941 O O . ILE A 1 259 ? -18.588 46.069 26.395 1.00 22.89 258 ILE A O 1
ATOM 1946 N N . HIS A 1 260 ? -16.363 46.089 26.771 1.00 23.64 259 HIS A N 1
ATOM 1947 C CA . HIS A 1 260 ? -16.369 47.430 27.416 1.00 24.94 259 HIS A CA 1
ATOM 1948 C C . HIS A 1 260 ? -16.964 48.488 26.486 1.00 26.20 259 HIS A C 1
ATOM 1949 O O . HIS A 1 260 ? -17.623 49.427 26.949 1.00 27.48 259 HIS A O 1
ATOM 1956 N N . SER A 1 261 ? -16.750 48.310 25.179 1.00 26.77 260 SER A N 1
ATOM 1957 C CA . SER A 1 261 ? -17.223 49.223 24.157 1.00 27.96 260 SER A CA 1
ATOM 1958 C C . SER A 1 261 ? -18.728 49.140 23.953 1.00 29.58 260 SER A C 1
ATOM 1959 O O . SER A 1 261 ? -19.323 50.073 23.436 1.00 30.82 260 SER A O 1
ATOM 1962 N N . ILE A 1 262 ? -19.373 48.065 24.392 1.00 28.95 261 ILE A N 1
ATOM 1963 C CA . ILE A 1 262 ? -20.780 47.919 24.103 1.00 30.41 261 ILE A CA 1
ATOM 1964 C C . ILE A 1 262 ? -21.721 48.086 25.287 1.00 30.34 261 ILE A C 1
ATOM 1965 O O . ILE A 1 262 ? -22.878 48.441 25.084 1.00 29.78 261 ILE A O 1
ATOM 1970 N N . ILE A 1 263 ? -21.237 47.846 26.508 1.00 30.44 262 ILE A N 1
ATOM 1971 C CA . ILE A 1 263 ? -22.050 48.000 27.719 1.00 30.90 262 ILE A CA 1
ATOM 1972 C C . ILE A 1 263 ? -21.269 48.679 28.851 1.00 30.55 262 ILE A C 1
ATOM 1973 O O . ILE A 1 263 ? -20.035 48.647 28.878 1.00 29.69 262 ILE A O 1
ATOM 1978 N N . ASP A 1 264 ? -22.007 49.225 29.818 1.00 30.50 263 ASP A N 1
ATOM 1979 C CA . ASP A 1 264 ? -21.427 49.689 31.076 1.00 31.11 263 ASP A CA 1
ATOM 1980 C C . ASP A 1 264 ? -21.643 48.636 32.190 1.00 32.01 263 ASP A C 1
ATOM 1981 O O . ASP A 1 264 ? -21.118 48.848 33.315 1.00 30.53 263 ASP A O 1
#

InterPro domains:
  IPR000073 Alpha/beta hydrolase fold-1 [PF12697] (18-252)
  IPR022485 2-succinyl-6-hydroxy-2,4-cyclohexadiene-1-carboxylate synthase [MF_01660] (8-259)
  IPR022485 2-succinyl-6-hydroxy-2,4-cyclohexadiene-1-carboxylate synthase [TIGR03695] (15-259)
  IPR029058 Alpha/Beta hydrolase fold [G3DSA:3.40.50.1820] (1-263)
  IPR029058 Alpha/Beta hydrolase fold [SSF53474] (11-260)

Organism: Vibrio cholerae serotype O1 (strain ATCC 39315 / El Tor Inaba N16961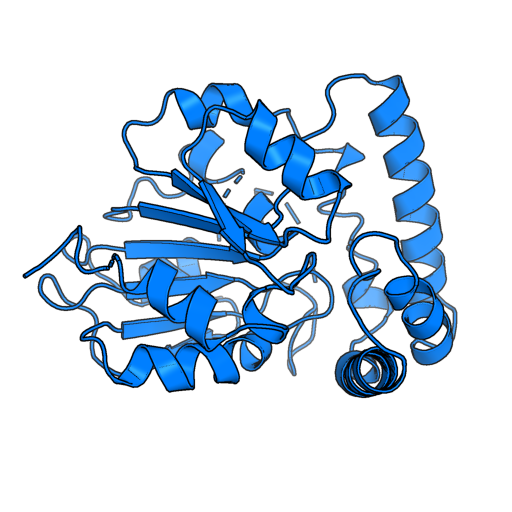) (NCBI:txid243277)

Solvent-accessible surface area: 11405 Å² total

B-factor: mean 31.25, std 8.94, range [17.49, 71.23]